Protein 6HE6 (pdb70)

Structure (mmCIF, N/CA/C/O backbone):
data_6HE6
#
_entry.id   6HE6
#
_cell.length_a   75.870
_cell.length_b   75.870
_cell.length_c   97.928
_cell.angle_alpha   90.00
_cell.angle_beta   90.00
_cell.angle_gamma   90.00
#
_symmetry.space_group_name_H-M   'P 43 21 2'
#
loop_
_entity.id
_entity.type
_entity.pdbx_description
1 polymer 'Cell division protein FtsX'
2 non-polymer DODECANE-TRIMETHYLAMINE
3 water water
#
loop_
_atom_site.group_PDB
_atom_site.id
_atom_site.type_symbol
_atom_site.label_atom_id
_atom_site.label_alt_id
_atom_site.label_comp_id
_atom_site.label_asym_id
_atom_site.label_entity_id
_atom_site.label_seq_id
_atom_site.pdbx_PDB_ins_code
_atom_site.Cartn_x
_atom_site.Cartn_y
_atom_site.Cartn_z
_atom_site.occupancy
_atom_site.B_iso_or_equiv
_atom_site.auth_seq_id
_atom_site.auth_comp_id
_atom_site.auth_asym_id
_atom_site.auth_atom_id
_atom_site.pdbx_PDB_model_num
ATOM 1 N N . LYS A 1 1 ? 36.652 3.902 31.969 1.00 117.36 49 LYS A N 1
ATOM 2 C CA . LYS A 1 1 ? 35.311 3.918 31.394 1.00 118.39 49 LYS A CA 1
ATOM 3 C C . LYS A 1 1 ? 35.388 3.765 29.875 1.00 119.60 49 LYS A C 1
ATOM 4 O O . LYS A 1 1 ? 36.222 4.388 29.217 1.00 116.92 49 LYS A O 1
ATOM 10 N N . LEU A 1 2 ? 34.524 2.920 29.324 1.00 128.42 50 LEU A N 1
ATOM 11 C CA . LEU A 1 2 ? 34.529 2.623 27.901 1.00 135.73 50 LEU A CA 1
ATOM 12 C C . LEU A 1 2 ? 33.225 3.103 27.268 1.00 142.73 50 LEU A C 1
ATOM 13 O O . LEU A 1 2 ? 32.211 3.299 27.947 1.00 146.21 50 LEU A O 1
ATOM 18 N N . ALA A 1 3 ? 33.266 3.296 25.946 1.00 141.89 51 ALA A N 1
ATOM 19 C CA . ALA A 1 3 ? 32.125 3.874 25.239 1.00 137.97 51 ALA A CA 1
ATOM 20 C C . ALA A 1 3 ? 30.975 2.879 25.102 1.00 137.58 51 ALA A C 1
ATOM 21 O O . ALA A 1 3 ? 29.804 3.261 25.207 1.00 134.84 51 ALA A O 1
ATOM 23 N N . THR A 1 4 ? 31.282 1.601 24.868 1.00 139.12 52 THR A N 1
ATOM 24 C CA . THR A 1 4 ? 30.242 0.597 24.654 1.00 138.35 52 THR A CA 1
ATOM 25 C C . THR A 1 4 ? 29.456 0.236 25.914 1.00 142.84 52 THR A C 1
ATOM 26 O O . THR A 1 4 ? 28.609 -0.663 25.841 1.00 142.63 52 THR A O 1
ATOM 30 N N . ASP A 1 5 ? 29.698 0.883 27.055 1.00 142.33 53 ASP A N 1
ATOM 31 C CA . ASP A 1 5 ? 29.026 0.549 28.309 1.00 140.57 53 ASP A CA 1
ATOM 32 C C . ASP A 1 5 ? 27.957 1.599 28.594 1.00 135.49 53 ASP A C 1
ATOM 33 O O . ASP A 1 5 ? 28.274 2.710 29.032 1.00 132.78 53 ASP A O 1
ATOM 38 N N . ILE A 1 6 ? 26.693 1.235 28.359 1.00 134.48 54 ILE A N 1
ATOM 39 C CA . ILE A 1 6 ? 25.553 2.144 28.454 1.00 131.38 54 ILE A CA 1
ATOM 40 C C . ILE A 1 6 ? 24.571 1.575 29.469 1.00 128.13 54 ILE A C 1
ATOM 41 O O . ILE A 1 6 ? 24.397 0.358 29.551 1.00 131.10 54 ILE A O 1
ATOM 46 N N . GLU A 1 7 ? 23.964 2.443 30.280 1.00 127.04 55 GLU A N 1
ATOM 47 C CA . GLU A 1 7 ? 23.005 2.047 31.345 1.00 129.92 55 GLU A CA 1
ATOM 48 C C . GLU A 1 7 ? 21.675 1.612 30.727 1.00 137.30 55 GLU A C 1
ATOM 49 O O . GLU A 1 7 ? 21.266 2.198 29.758 1.00 130.48 55 GLU A O 1
ATOM 55 N N . ASN A 1 8 ? 20.962 0.719 31.390 1.00 88.47 56 ASN A N 1
ATOM 56 C CA . ASN A 1 8 ? 19.765 0.084 30.836 1.00 100.13 56 ASN A CA 1
ATOM 57 C C . ASN A 1 8 ? 18.685 1.108 30.512 1.00 92.97 56 ASN A C 1
ATOM 58 O O . ASN A 1 8 ? 17.996 0.999 29.486 1.00 82.87 56 ASN A O 1
ATOM 63 N N . ASN A 1 9 ? 18.537 2.124 31.369 1.00 91.84 57 ASN A N 1
ATOM 64 C CA . ASN A 1 9 ? 17.393 3.021 31.305 1.00 88.73 57 ASN A CA 1
ATOM 65 C C . ASN A 1 9 ? 17.505 4.001 30.153 1.00 80.75 57 ASN A C 1
ATOM 66 O O . ASN A 1 9 ? 16.578 4.792 29.942 1.00 80.60 57 ASN A O 1
ATOM 71 N N . VAL A 1 10 ? 18.601 3.955 29.397 1.00 74.95 58 VAL A N 1
ATOM 72 C CA . VAL A 1 10 ? 18.887 4.989 28.414 1.00 71.60 58 VAL A CA 1
ATOM 73 C C . VAL A 1 10 ? 19.315 4.318 27.113 1.00 61.91 58 VAL A C 1
ATOM 74 O O . VAL A 1 10 ? 19.651 4.981 26.129 1.00 61.04 58 VAL A O 1
ATOM 78 N N . ARG A 1 11 ? 19.266 2.997 27.085 1.00 61.52 59 ARG A N 1
ATOM 79 C CA . ARG A 1 11 ? 19.716 2.235 25.931 1.00 61.88 59 ARG A CA 1
ATOM 80 C C . ARG A 1 11 ? 18.531 1.945 25.019 1.00 64.87 59 ARG A C 1
ATOM 81 O O . ARG A 1 11 ? 17.450 1.570 25.488 1.00 62.16 59 ARG A O 1
ATOM 89 N N . VAL A 1 12 ? 18.723 2.166 23.721 1.00 61.37 60 VAL A N 1
ATOM 90 C CA . VAL A 1 12 ? 17.785 1.732 22.697 1.00 56.89 60 VAL A CA 1
ATOM 91 C C . VAL A 1 12 ? 18.572 0.947 21.662 1.00 57.61 60 VAL A C 1
ATOM 92 O O . VAL A 1 12 ? 19.657 1.369 21.248 1.00 53.60 60 VAL A O 1
ATOM 96 N N . VAL A 1 13 ? 18.046 -0.209 21.268 1.00 60.36 61 VAL A N 1
ATOM 97 C CA . VAL A 1 13 ? 18.700 -1.079 20.302 1.00 52.70 61 VAL A CA 1
ATOM 98 C C . VAL A 1 13 ? 17.912 -0.995 19.009 1.00 52.83 61 VAL A C 1
ATOM 99 O O . VAL A 1 13 ? 16.686 -1.162 19.007 1.00 53.03 61 VAL A O 1
ATOM 103 N N . VAL A 1 14 ? 18.610 -0.710 17.919 1.00 55.98 62 VAL A N 1
ATOM 104 C CA . VAL A 1 14 ? 18.004 -0.501 16.617 1.00 57.87 62 VAL A CA 1
ATOM 105 C C . VAL A 1 14 ? 18.515 -1.596 15.692 1.00 57.02 62 VAL A C 1
ATOM 106 O O . VAL A 1 14 ? 19.701 -1.616 15.351 1.00 54.25 62 VAL A O 1
ATOM 110 N N . TYR A 1 15 ? 17.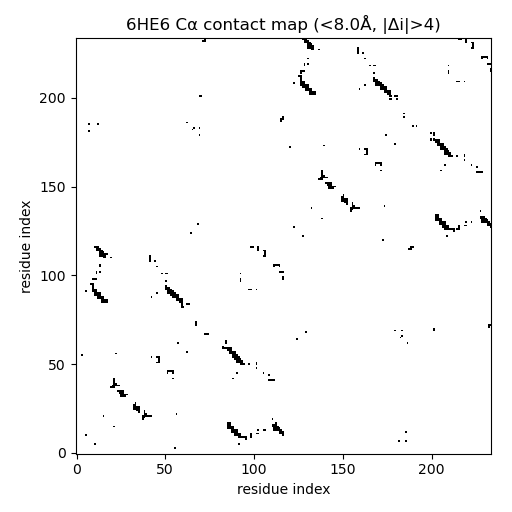626 -2.502 15.279 1.00 53.67 63 TYR A N 1
ATOM 111 C CA . TYR A 1 15 ? 17.997 -3.632 14.431 1.00 57.26 63 TYR A CA 1
ATOM 112 C C . TYR A 1 15 ? 17.854 -3.272 12.963 1.00 57.09 63 TYR A C 1
ATOM 113 O O . TYR A 1 15 ? 16.873 -2.644 12.565 1.00 63.07 63 TYR A O 1
ATOM 122 N N . ILE A 1 16 ? 18.840 -3.671 12.161 1.00 54.33 64 ILE A N 1
ATOM 123 C CA . ILE A 1 16 ? 18.936 -3.273 10.760 1.00 49.61 64 ILE A CA 1
ATOM 124 C C . ILE A 1 16 ? 18.371 -4.400 9.910 1.00 59.62 64 ILE A C 1
ATOM 125 O O . ILE A 1 16 ? 18.588 -5.580 10.222 1.00 58.62 64 ILE A O 1
ATOM 130 N N . ARG A 1 17 ? 17.639 -4.043 8.841 1.00 51.42 65 ARG A N 1
ATOM 131 C CA . ARG A 1 17 ? 17.120 -5.040 7.907 1.00 57.67 65 ARG A CA 1
ATOM 132 C C . ARG A 1 17 ? 18.250 -5.920 7.389 1.00 61.39 65 ARG A C 1
ATOM 133 O O . ARG A 1 17 ? 19.354 -5.443 7.116 1.00 52.96 65 ARG A O 1
ATOM 141 N N . LYS A 1 18 ? 17.955 -7.211 7.229 1.00 68.27 66 LYS A N 1
ATOM 142 C CA . LYS A 1 18 ? 18.988 -8.197 6.928 1.00 75.07 66 LYS A CA 1
ATOM 143 C C . LYS A 1 18 ? 19.656 -7.969 5.576 1.00 72.29 66 LYS A C 1
ATOM 144 O O . LYS A 1 18 ? 20.738 -8.510 5.334 1.00 83.27 66 LYS A O 1
ATOM 150 N N . ASP A 1 19 ? 19.055 -7.176 4.697 1.00 62.77 67 ASP A N 1
ATOM 151 C CA . ASP A 1 19 ? 19.599 -6.926 3.369 1.00 70.33 67 ASP A CA 1
ATOM 152 C C . ASP A 1 19 ? 20.248 -5.558 3.243 1.00 71.84 67 ASP A C 1
ATOM 153 O O . ASP A 1 19 ? 20.572 -5.140 2.124 1.00 71.09 67 ASP A O 1
ATOM 158 N N . VAL A 1 20 ? 20.411 -4.839 4.354 1.00 69.92 68 VAL A N 1
ATOM 159 C CA . VAL A 1 20 ? 21.054 -3.529 4.385 1.00 66.09 68 VAL A CA 1
ATOM 160 C C . VAL A 1 20 ? 22.367 -3.679 5.140 1.00 65.36 68 VAL A C 1
ATOM 161 O O . VAL A 1 20 ? 22.399 -4.226 6.252 1.00 66.92 68 VAL A O 1
ATOM 165 N N . GLU A 1 21 ? 23.449 -3.206 4.539 1.00 57.32 69 GLU A N 1
ATOM 166 C CA . GLU A 1 21 ? 24.750 -3.233 5.189 1.00 59.12 69 GLU A CA 1
ATOM 167 C C . GLU A 1 21 ? 25.106 -1.782 5.505 1.00 55.94 69 GLU A C 1
ATOM 168 O O . GLU A 1 21 ? 25.795 -1.099 4.754 1.00 57.96 69 GLU A O 1
ATOM 174 N N . ASP A 1 22 ? 24.595 -1.301 6.637 1.00 61.97 70 ASP A N 1
ATOM 175 C CA . ASP A 1 22 ? 24.772 0.103 6.981 1.00 58.04 70 ASP A CA 1
ATOM 176 C C . ASP A 1 22 ? 26.200 0.414 7.406 1.00 57.69 70 ASP A C 1
ATOM 177 O O . ASP A 1 22 ? 26.628 1.566 7.282 1.00 57.10 70 ASP A O 1
ATOM 182 N N . ASN A 1 23 ? 26.939 -0.586 7.882 1.00 52.17 71 ASN A N 1
ATOM 183 C CA . ASN A 1 23 ? 28.273 -0.410 8.437 1.00 55.91 71 ASN A CA 1
ATOM 184 C C . ASN A 1 23 ? 29.369 -0.751 7.440 1.00 57.36 71 ASN A C 1
ATOM 185 O O . ASN A 1 23 ? 30.556 -0.667 7.777 1.00 62.79 71 ASN A O 1
ATOM 190 N N . SER A 1 24 ? 29.005 -1.142 6.229 1.00 53.03 72 SER A N 1
ATOM 191 C CA . SER A 1 24 ? 29.964 -1.547 5.217 1.00 51.26 72 SER A CA 1
ATOM 192 C C . SER A 1 24 ? 30.240 -0.376 4.295 1.00 53.22 72 SER A C 1
ATOM 193 O O . SER A 1 24 ? 29.328 0.109 3.624 1.00 53.46 72 SER A O 1
ATOM 196 N N . GLN A 1 25 ? 31.508 0.048 4.245 1.00 63.61 73 GLN A N 1
ATOM 197 C CA . GLN A 1 25 ? 31.904 1.172 3.404 1.00 63.74 73 GLN A CA 1
ATOM 198 C C . GLN A 1 25 ? 31.950 0.798 1.935 1.00 58.70 73 GLN A C 1
ATOM 199 O O . GLN A 1 25 ? 31.649 1.636 1.084 1.00 53.48 73 GLN A O 1
ATOM 205 N N . THR A 1 26 ? 32.340 -0.433 1.616 1.00 51.48 74 THR A N 1
ATOM 206 C CA . THR A 1 26 ? 32.413 -0.890 0.241 1.00 54.57 74 THR A CA 1
ATOM 207 C C . THR A 1 26 ? 31.659 -2.206 0.085 1.00 60.44 74 THR A C 1
ATOM 208 O O . THR A 1 26 ? 31.465 -2.962 1.043 1.00 53.39 74 THR A O 1
ATOM 212 N N . ILE A 1 27 ? 31.239 -2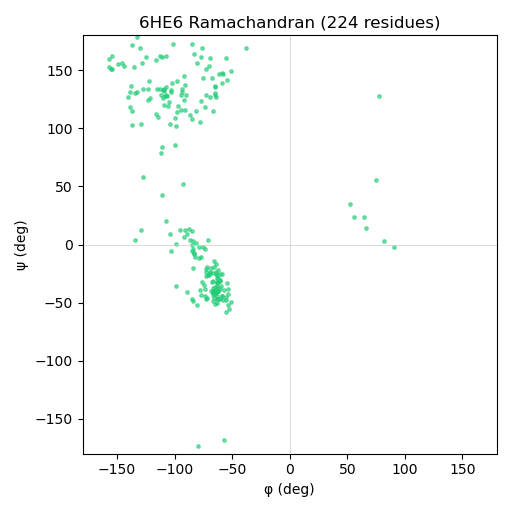.466 -1.153 1.00 58.30 75 ILE A N 1
ATOM 213 C CA . ILE A 1 27 ? 30.565 -3.699 -1.546 1.00 54.73 75 ILE A CA 1
ATOM 214 C C . ILE A 1 27 ? 31.151 -4.157 -2.879 1.00 57.72 75 ILE A C 1
ATOM 215 O O . ILE A 1 27 ? 31.930 -3.445 -3.511 1.00 57.70 75 ILE A O 1
ATOM 220 N N . GLU A 1 28 ? 30.780 -5.366 -3.304 1.00 55.48 76 GLU A N 1
ATOM 221 C CA . GLU A 1 28 ? 31.274 -5.928 -4.561 1.00 53.87 76 GLU A CA 1
ATOM 222 C C . GLU A 1 28 ? 30.291 -5.634 -5.689 1.00 57.13 76 GLU A C 1
ATOM 223 O O . GLU A 1 28 ? 29.098 -5.925 -5.568 1.00 56.69 76 GLU A O 1
ATOM 229 N N . LYS A 1 29 ? 30.791 -5.088 -6.789 1.00 56.02 77 LYS A N 1
ATOM 230 C CA . LYS A 1 29 ? 29.985 -4.899 -7.986 1.00 54.33 77 LYS A CA 1
ATOM 231 C C . LYS A 1 29 ? 30.839 -5.218 -9.204 1.00 53.49 77 LYS A C 1
ATOM 232 O O . LYS A 1 29 ? 31.949 -4.693 -9.343 1.00 48.22 77 LYS A O 1
ATOM 238 N N . GLU A 1 30 ? 30.333 -6.101 -10.064 1.00 60.33 78 GLU A N 1
ATOM 239 C CA . GLU A 1 30 ? 31.023 -6.503 -11.288 1.00 58.19 78 GLU A CA 1
ATOM 240 C C . GLU A 1 30 ? 32.456 -6.964 -11.020 1.00 50.08 78 GLU A C 1
ATOM 241 O O . GLU A 1 30 ? 33.349 -6.775 -11.838 1.00 50.80 78 GLU A O 1
ATOM 247 N N . GLY A 1 31 ? 32.665 -7.613 -9.878 1.00 49.25 79 GLY A N 1
ATOM 248 C CA . GLY A 1 31 ? 33.948 -8.147 -9.486 1.00 48.70 79 GLY A CA 1
ATOM 249 C C . GLY A 1 31 ? 34.903 -7.147 -8.873 1.00 52.06 79 GLY A C 1
ATOM 250 O O . GLY A 1 31 ? 36.045 -7.511 -8.568 1.00 49.08 79 GLY A O 1
ATOM 251 N N . GLN A 1 32 ? 34.484 -5.908 -8.687 1.00 55.79 80 GLN A N 1
ATOM 252 C CA . GLN A 1 32 ? 35.313 -4.856 -8.116 1.00 58.00 80 GLN A CA 1
ATOM 253 C C . GLN A 1 32 ? 34.777 -4.442 -6.748 1.00 60.65 80 GLN A C 1
ATOM 254 O O . GLN A 1 32 ? 33.615 -4.669 -6.411 1.00 48.90 80 GLN A O 1
ATOM 260 N N . THR A 1 33 ? 35.624 -3.774 -5.977 1.00 59.05 81 THR A N 1
ATOM 261 C CA . THR A 1 33 ? 35.244 -3.266 -4.665 1.00 60.29 81 THR A CA 1
ATOM 262 C C . THR A 1 33 ? 34.886 -1.790 -4.818 1.00 61.66 81 THR A C 1
ATOM 263 O O . THR A 1 33 ? 35.754 -0.973 -5.136 1.00 61.35 81 THR A O 1
ATOM 267 N N . VAL A 1 34 ? 33.609 -1.442 -4.607 1.00 59.17 82 VAL A N 1
ATOM 268 C CA . VAL A 1 34 ? 33.129 -0.096 -4.904 1.00 60.82 82 VAL A CA 1
ATOM 269 C C . VAL A 1 34 ? 32.366 0.471 -3.713 1.00 66.46 82 VAL A C 1
ATOM 270 O O . VAL A 1 34 ? 32.036 -0.229 -2.753 1.00 58.44 82 VAL A O 1
ATOM 274 N N . THR A 1 35 ? 32.089 1.774 -3.805 1.00 58.81 83 THR A N 1
ATOM 275 C CA . THR A 1 35 ? 31.447 2.499 -2.722 1.00 63.47 83 THR A CA 1
ATOM 276 C C . THR A 1 35 ? 30.038 1.970 -2.487 1.00 64.32 83 THR A C 1
ATOM 277 O O . THR A 1 35 ? 29.248 1.838 -3.426 1.00 57.57 83 THR A O 1
ATOM 281 N N . ASN A 1 36 ? 29.738 1.647 -1.232 1.00 56.62 84 ASN A N 1
ATOM 282 C CA . ASN A 1 36 ? 28.373 1.373 -0.798 1.00 54.27 84 ASN A CA 1
ATOM 283 C C . ASN A 1 36 ? 27.653 2.704 -0.637 1.00 61.92 84 ASN A C 1
ATOM 284 O O . ASN A 1 36 ? 27.890 3.427 0.335 1.00 66.16 84 ASN A O 1
ATOM 289 N N . ASN A 1 37 ? 26.772 3.034 -1.582 1.00 63.45 85 ASN A N 1
ATOM 290 C CA . ASN A 1 37 ? 25.994 4.265 -1.479 1.00 69.80 85 ASN A CA 1
ATOM 291 C C . ASN A 1 37 ? 25.082 4.293 -0.259 1.00 74.42 85 ASN A C 1
ATOM 292 O O . ASN A 1 37 ? 24.674 5.378 0.167 1.00 76.87 85 ASN A O 1
ATOM 297 N N . ASP A 1 38 ? 24.728 3.141 0.299 1.00 68.00 86 ASP A N 1
ATOM 298 C CA . ASP A 1 38 ? 23.846 3.108 1.455 1.00 70.47 86 ASP A CA 1
ATOM 299 C C . ASP A 1 38 ? 24.605 3.137 2.774 1.00 64.79 86 ASP A C 1
ATOM 300 O O . ASP A 1 38 ? 23.999 2.920 3.826 1.00 63.98 86 ASP A O 1
ATOM 305 N N . TYR A 1 39 ? 25.902 3.434 2.736 1.00 55.13 87 TYR A N 1
ATOM 306 C CA . TYR A 1 39 ? 26.732 3.415 3.929 1.00 52.36 87 TYR A CA 1
ATOM 307 C C . TYR A 1 39 ? 26.267 4.477 4.910 1.00 52.33 87 TYR A C 1
ATOM 308 O O . TYR A 1 39 ? 26.126 5.655 4.550 1.00 62.42 87 TYR A O 1
ATOM 317 N N . HIS A 1 40 ? 26.008 4.059 6.146 1.00 50.27 88 HIS A N 1
ATOM 318 C CA . HIS A 1 40 ? 25.718 4.972 7.256 1.00 50.39 88 HIS A CA 1
ATOM 319 C C . HIS A 1 40 ? 24.414 5.731 7.083 1.00 57.27 88 HIS A C 1
ATOM 320 O O . HIS A 1 40 ? 24.157 6.704 7.813 1.00 58.93 88 HIS A O 1
ATOM 327 N N . LYS A 1 41 ? 23.557 5.297 6.155 1.00 58.94 89 LYS A N 1
ATOM 328 C CA . LYS A 1 41 ? 22.230 5.901 6.018 1.00 60.19 89 LYS A CA 1
ATOM 329 C C . LYS A 1 41 ? 21.462 5.849 7.332 1.00 62.33 89 LYS A C 1
ATOM 330 O O . LYS A 1 41 ? 20.827 6.830 7.742 1.00 59.75 89 LYS A O 1
ATOM 336 N N . VAL A 1 42 ? 21.484 4.693 7.996 1.00 52.61 90 VAL A N 1
ATOM 337 C CA . VAL A 1 42 ? 20.767 4.557 9.260 1.00 57.05 90 VAL A CA 1
ATOM 338 C C . VAL A 1 42 ? 21.538 5.220 10.388 1.00 50.62 90 VAL A C 1
ATOM 339 O O . VAL A 1 42 ? 20.949 5.924 11.224 1.00 51.04 90 VAL A O 1
ATOM 343 N N . TYR A 1 43 ? 22.862 5.012 10.427 1.00 48.34 91 TYR A N 1
ATOM 344 C CA . TYR A 1 43 ? 23.707 5.650 11.434 1.00 49.09 91 TYR A CA 1
ATOM 345 C C . TYR A 1 43 ? 23.444 7.149 11.478 1.00 52.08 91 TYR A C 1
ATOM 346 O O . TYR A 1 43 ? 23.167 7.708 12.542 1.00 57.39 91 TYR A O 1
ATOM 355 N N . ASP A 1 44 ? 23.460 7.807 10.317 1.00 52.13 92 ASP A N 1
ATOM 356 C CA . ASP A 1 44 ? 23.391 9.267 10.290 1.00 49.65 92 ASP A CA 1
ATOM 357 C C . ASP A 1 44 ? 22.049 9.790 10.800 1.00 52.27 92 ASP A C 1
ATOM 358 O O . ASP A 1 44 ? 22.010 10.792 11.522 1.00 55.84 92 ASP A O 1
ATOM 363 N N . SER A 1 45 ? 20.943 9.123 10.443 1.00 50.80 93 SER A N 1
ATOM 364 C CA . SER A 1 45 ? 19.623 9.547 10.907 1.00 57.31 93 SER A CA 1
ATOM 365 C C . SER A 1 45 ? 19.506 9.434 12.419 1.00 58.73 93 SER A C 1
ATOM 366 O O . SER A 1 45 ? 18.903 10.296 13.067 1.00 53.66 93 SER A O 1
ATOM 369 N N . LEU A 1 46 ? 20.052 8.361 12.994 1.00 56.44 94 LEU A N 1
ATOM 370 C CA . LEU A 1 46 ? 20.099 8.233 14.446 1.00 49.93 94 LEU A CA 1
ATOM 371 C C . LEU A 1 46 ? 20.982 9.316 15.061 1.00 49.94 94 LEU A C 1
ATOM 372 O O . LEU A 1 46 ? 20.555 10.038 15.969 1.00 52.73 94 LEU A O 1
ATOM 377 N N . LYS A 1 47 ? 22.213 9.460 14.555 1.00 49.14 95 LYS A N 1
ATOM 378 C CA . LYS A 1 47 ? 23.162 10.458 15.052 1.00 60.87 95 LYS A CA 1
ATOM 379 C C . LYS A 1 47 ? 22.631 11.888 14.932 1.00 71.07 95 LYS A C 1
ATOM 380 O O . LYS A 1 47 ? 23.035 12.761 15.711 1.00 77.31 95 LYS A O 1
ATOM 386 N N . ASN A 1 48 ? 21.716 12.142 14.000 1.00 68.52 96 ASN A N 1
ATOM 387 C CA . ASN A 1 48 ? 21.149 13.472 13.826 1.00 71.13 96 ASN A CA 1
ATOM 388 C C . ASN A 1 48 ? 20.072 13.808 14.847 1.00 68.81 96 ASN A C 1
ATOM 389 O O . ASN A 1 48 ? 19.659 14.967 14.915 1.00 73.58 96 ASN A O 1
ATOM 394 N N . MET A 1 49 ? 19.592 12.836 15.618 1.00 59.69 97 MET A N 1
ATOM 395 C CA . MET A 1 49 ? 18.575 13.118 16.620 1.00 58.80 97 MET A CA 1
ATOM 396 C C . MET A 1 49 ? 19.176 13.868 17.800 1.00 63.29 97 MET A C 1
ATOM 397 O O . MET A 1 49 ? 20.169 13.431 18.387 1.00 62.84 97 MET A O 1
ATOM 402 N N . SER A 1 50 ? 18.554 14.993 18.163 1.00 64.34 98 SER A N 1
ATOM 403 C CA . SER A 1 50 ? 19.121 15.848 19.200 1.00 67.77 98 SER A CA 1
ATOM 404 C C . SER A 1 50 ? 19.182 15.161 20.557 1.00 60.40 98 SER A C 1
ATOM 405 O O . SER A 1 50 ? 20.030 15.519 21.382 1.00 63.09 98 SER A O 1
ATOM 408 N N . THR A 1 51 ? 18.321 14.184 20.812 1.00 64.83 99 THR A N 1
ATOM 409 C CA . THR A 1 51 ? 18.298 13.521 22.108 1.00 61.13 99 THR A CA 1
ATOM 410 C C . THR A 1 51 ? 19.178 12.271 22.192 1.00 62.32 99 THR A C 1
ATOM 411 O O . THR A 1 51 ? 19.144 11.593 23.223 1.00 62.38 99 THR A O 1
ATOM 415 N N . VAL A 1 52 ? 19.983 11.945 21.162 1.00 54.56 100 VAL A N 1
ATOM 416 C CA . VAL A 1 52 ? 20.885 10.794 21.240 1.00 51.57 100 VAL A CA 1
ATOM 417 C C . VAL A 1 52 ? 22.319 11.245 21.502 1.00 52.74 100 VAL A C 1
ATOM 418 O O . VAL A 1 52 ? 22.805 12.222 20.917 1.00 53.91 100 VAL A O 1
ATOM 422 N N . LYS A 1 53 ? 23.015 10.513 22.373 1.00 55.58 101 LYS A N 1
ATOM 423 C CA . LYS A 1 53 ? 24.392 10.860 22.708 1.00 59.90 101 LYS A CA 1
ATOM 424 C C . LYS A 1 53 ? 25.425 10.041 21.941 1.00 54.20 101 LYS A C 1
ATOM 425 O O . LYS A 1 53 ? 26.494 10.562 21.601 1.00 53.68 101 LYS A O 1
ATOM 431 N N . SER A 1 54 ? 25.155 8.768 21.671 1.00 52.38 102 SER A N 1
ATOM 432 C CA . SER A 1 54 ? 26.108 7.944 20.940 1.00 55.55 102 SER A CA 1
ATOM 433 C C . SER A 1 54 ? 25.362 6.817 20.235 1.00 56.41 102 SER A C 1
ATOM 434 O O . SER A 1 54 ? 24.305 6.373 20.691 1.00 54.20 102 SER A O 1
ATOM 437 N N . VAL A 1 55 ? 25.918 6.364 19.110 1.00 43.08 103 VAL A N 1
ATOM 438 C CA . VAL A 1 55 ? 25.351 5.251 18.364 1.00 51.04 103 VAL A CA 1
ATOM 439 C C . VAL A 1 55 ? 26.508 4.372 17.904 1.00 52.02 103 VAL A C 1
ATOM 440 O O . VAL A 1 55 ? 27.397 4.828 17.174 1.00 51.40 103 VAL A O 1
ATOM 444 N N . THR A 1 56 ? 26.511 3.129 18.357 1.00 47.03 104 THR A N 1
ATOM 445 C CA . THR A 1 56 ? 27.635 2.216 18.215 1.00 37.94 104 THR A CA 1
ATOM 446 C C . THR A 1 56 ? 27.181 0.959 17.490 1.00 40.92 104 THR A C 1
ATOM 447 O O . THR A 1 56 ? 26.233 0.302 17.928 1.00 47.66 104 THR A O 1
ATOM 451 N N . PHE A 1 57 ? 27.847 0.626 16.381 1.00 47.37 105 PHE A N 1
ATOM 452 C CA . PHE A 1 57 ? 27.518 -0.591 15.653 1.00 48.48 105 PHE A CA 1
ATOM 453 C C . PHE A 1 57 ? 27.811 -1.844 16.480 1.00 56.69 105 PHE A C 1
ATOM 454 O O . PHE A 1 57 ? 28.881 -1.975 17.080 1.00 53.36 105 PHE A O 1
ATOM 462 N N . SER A 1 58 ? 26.867 -2.795 16.463 1.00 51.56 106 SER A N 1
ATOM 463 C CA . SER A 1 58 ? 27.036 -4.122 17.070 1.00 55.37 106 SER A CA 1
ATOM 464 C C . SER A 1 58 ? 26.645 -5.167 16.029 1.00 52.67 106 SER A C 1
ATOM 465 O O . SER A 1 58 ? 25.457 -5.393 15.776 1.00 51.37 106 SER A O 1
ATOM 468 N N . SER A 1 59 ? 27.634 -5.807 15.425 1.00 46.74 107 SER A N 1
ATOM 469 C CA . SER A 1 59 ? 27.345 -6.768 14.372 1.00 58.06 107 SER A CA 1
ATOM 470 C C . SER A 1 59 ? 26.657 -8.029 14.912 1.00 57.19 107 SER A C 1
ATOM 471 O O . SER A 1 59 ? 26.768 -8.390 16.095 1.00 56.12 107 SER A O 1
ATOM 474 N N . LYS A 1 60 ? 26.008 -8.750 14.000 1.00 62.92 108 LYS A N 1
ATOM 475 C CA . LYS A 1 60 ? 25.401 -10.023 14.374 1.00 62.74 108 LYS A CA 1
ATOM 476 C C . LYS A 1 60 ? 26.453 -11.037 14.830 1.00 63.76 108 LYS A C 1
ATOM 477 O O . LYS A 1 60 ? 26.211 -11.819 15.759 1.00 57.58 108 LYS A O 1
ATOM 483 N N . GLU A 1 61 ? 27.620 -11.047 14.184 1.00 55.08 109 GLU A N 1
ATOM 484 C CA . GLU A 1 61 ? 28.717 -11.900 14.633 1.00 63.34 109 GLU A CA 1
ATOM 485 C C . GLU A 1 61 ? 29.039 -11.628 16.097 1.00 65.85 109 GLU A C 1
ATOM 486 O O . GLU A 1 61 ? 28.947 -12.517 16.952 1.00 59.19 109 GLU A O 1
ATOM 492 N N . GLU A 1 62 ? 29.370 -10.371 16.399 1.00 50.88 110 GLU A N 1
ATOM 493 C CA . GLU A 1 62 ? 29.720 -9.982 17.755 1.00 57.10 110 GLU A CA 1
ATOM 494 C C . GLU A 1 62 ? 28.638 -10.392 18.757 1.00 60.63 110 GLU A C 1
ATOM 495 O O . GLU A 1 62 ? 28.955 -10.906 19.837 1.00 57.75 110 GLU A O 1
ATOM 501 N N . GLN A 1 63 ? 27.351 -10.205 18.408 1.00 55.73 111 GLN A N 1
ATOM 502 C CA . GLN A 1 63 ? 26.272 -10.562 19.331 1.00 59.79 111 GLN A CA 1
ATOM 503 C C . GLN A 1 63 ? 26.259 -12.048 19.628 1.00 65.08 111 GLN A C 1
ATOM 504 O O . GLN A 1 63 ? 25.883 -12.451 20.735 1.00 71.90 111 GLN A O 1
ATOM 510 N N . TYR A 1 64 ? 26.662 -12.877 18.661 1.00 57.86 112 TYR A N 1
ATOM 511 C CA . TYR A 1 64 ? 26.651 -14.311 18.909 1.00 63.91 112 TYR A CA 1
ATOM 512 C C . TYR A 1 64 ? 27.846 -14.725 19.765 1.00 55.53 112 TYR A C 1
ATOM 513 O O . TYR A 1 64 ? 27.702 -15.555 20.665 1.00 52.57 112 TYR A O 1
ATOM 522 N N . GLU A 1 65 ? 29.015 -14.141 19.523 1.00 60.20 113 GLU A N 1
ATOM 523 C CA . GLU A 1 65 ? 30.168 -14.434 20.373 1.00 61.72 113 GLU A CA 1
ATOM 524 C C . GLU A 1 65 ? 29.867 -14.110 21.830 1.00 55.52 113 GLU A C 1
ATOM 525 O O . GLU A 1 65 ? 30.145 -14.914 22.724 1.00 56.11 113 GLU A O 1
ATOM 531 N N . LYS A 1 66 ? 29.301 -12.928 22.091 1.00 60.76 114 LYS A N 1
ATOM 532 C CA . LYS A 1 66 ? 28.985 -12.568 23.471 1.00 60.60 114 LYS A CA 1
ATOM 533 C C . LYS A 1 66 ? 27.976 -13.533 24.075 1.00 57.40 114 LYS A C 1
ATOM 534 O O . LYS A 1 66 ? 28.103 -13.922 25.242 1.00 53.60 114 LYS A O 1
ATOM 540 N N . LEU A 1 67 ? 26.972 -13.940 23.298 1.00 56.67 115 LEU A N 1
ATOM 541 C CA . LEU A 1 67 ? 26.008 -14.920 23.799 1.00 60.45 115 LEU A CA 1
ATOM 542 C C . LEU A 1 67 ? 26.701 -16.225 24.202 1.00 62.91 115 LEU A C 1
ATOM 543 O O . LEU A 1 67 ? 26.413 -16.787 25.264 1.00 65.47 115 LEU A O 1
ATOM 548 N N . THR A 1 68 ? 27.627 -16.724 23.374 1.00 60.73 116 THR A N 1
ATOM 549 C CA . THR A 1 68 ? 28.337 -17.942 23.748 1.00 56.96 116 THR A CA 1
ATOM 550 C C . THR A 1 68 ? 29.226 -17.705 24.963 1.00 58.73 116 THR A C 1
ATOM 551 O O . THR A 1 68 ? 29.410 -18.610 25.793 1.00 58.63 116 THR A O 1
ATOM 555 N N . GLU A 1 69 ? 29.747 -16.490 25.098 1.00 48.36 117 GLU A N 1
ATOM 556 C CA . GLU A 1 69 ? 30.562 -16.128 26.255 1.00 56.36 117 GLU A CA 1
ATOM 557 C C . GLU A 1 69 ? 29.745 -16.109 27.548 1.00 59.50 117 GLU A C 1
ATOM 558 O O . GLU A 1 69 ? 30.234 -16.534 28.604 1.00 57.15 117 GLU A O 1
ATOM 564 N N . ILE A 1 70 ? 28.519 -15.590 27.490 1.00 55.31 118 ILE A N 1
ATOM 565 C CA . ILE A 1 70 ? 27.676 -15.413 28.680 1.00 61.16 118 ILE A CA 1
ATOM 566 C C . ILE A 1 70 ? 26.984 -16.725 29.079 1.00 66.23 118 ILE A C 1
ATOM 567 O O . ILE A 1 70 ? 27.062 -17.155 30.235 1.00 64.36 118 ILE A O 1
ATOM 572 N N . MET A 1 71 ? 26.302 -17.384 28.143 1.00 78.74 119 MET A N 1
ATOM 573 C CA . MET A 1 71 ? 25.730 -18.698 28.401 1.00 82.63 119 MET A CA 1
ATOM 574 C C . MET A 1 71 ? 26.831 -19.751 28.287 1.00 83.60 119 MET A C 1
ATOM 575 O O . MET A 1 71 ? 28.011 -19.441 28.125 1.00 92.13 119 MET A O 1
ATOM 580 N N . GLY A 1 72 ? 26.452 -21.016 28.356 1.00 90.09 120 GLY A N 1
ATOM 581 C CA . GLY A 1 72 ? 27.428 -22.067 28.138 1.00 104.64 120 GLY A CA 1
ATOM 582 C C . GLY A 1 72 ? 28.151 -22.012 26.796 1.00 106.65 120 GLY A C 1
ATOM 583 O O . GLY A 1 72 ? 28.082 -21.022 26.065 1.00 105.58 120 GLY A O 1
ATOM 584 N N . ASP A 1 73 ? 28.854 -23.097 26.480 1.00 106.22 121 ASP A N 1
ATOM 585 C CA . ASP A 1 73 ? 29.591 -23.361 25.243 1.00 105.23 121 ASP A CA 1
ATOM 586 C C . ASP A 1 73 ? 28.915 -22.850 23.958 1.00 91.64 121 ASP A C 1
ATOM 587 O O . ASP A 1 73 ? 27.745 -22.452 23.977 1.00 94.69 121 ASP A O 1
ATOM 592 N N . ASN A 1 74 ? 29.627 -22.866 22.828 1.00 86.60 122 ASN A N 1
ATOM 593 C CA . ASN A 1 74 ? 28.977 -22.589 21.549 1.00 94.84 122 ASN A CA 1
ATOM 594 C C . ASN A 1 74 ? 27.785 -23.534 21.308 1.00 95.03 122 ASN A C 1
ATOM 595 O O . ASN A 1 74 ? 27.654 -24.606 21.914 1.00 87.67 122 ASN A O 1
ATOM 600 N N . TRP A 1 75 ? 26.906 -23.114 20.397 1.00 94.13 123 TRP A N 1
ATOM 601 C CA . TRP A 1 75 ? 25.667 -23.835 20.108 1.00 72.38 123 TRP A CA 1
ATOM 602 C C . TRP A 1 75 ? 25.909 -24.651 18.854 1.00 52.29 123 TRP A C 1
ATOM 603 O O . TRP A 1 75 ? 25.579 -24.240 17.741 1.00 51.30 123 TRP A O 1
ATOM 614 N N . LYS A 1 76 ? 26.468 -25.844 19.071 1.00 52.89 124 LYS A N 1
ATOM 615 C CA . LYS A 1 76 ? 27.188 -26.577 18.036 1.00 66.62 124 LYS A CA 1
ATOM 616 C C . LYS A 1 76 ? 26.306 -26.914 16.846 1.00 63.34 124 LYS A C 1
ATOM 617 O O . LYS A 1 76 ? 26.798 -27.000 15.714 1.00 62.97 124 LYS A O 1
ATOM 623 N N . ILE A 1 77 ? 25.012 -27.133 17.065 1.00 52.05 125 ILE A N 1
ATOM 624 C CA . ILE A 1 77 ? 24.253 -27.716 15.965 1.00 58.06 125 ILE A CA 1
ATOM 625 C C . ILE A 1 77 ? 24.050 -26.709 14.835 1.00 59.38 125 ILE A C 1
ATOM 626 O O . ILE A 1 77 ? 23.813 -27.111 13.690 1.00 64.41 125 ILE A O 1
ATOM 631 N N . PHE A 1 78 ? 24.202 -25.408 15.117 1.00 57.38 126 PHE A N 1
ATOM 632 C CA . PHE A 1 78 ? 24.048 -24.359 14.116 1.00 57.35 126 PHE A CA 1
ATOM 633 C C . PHE A 1 78 ? 25.364 -23.914 13.488 1.00 61.27 126 PHE A C 1
ATOM 634 O O . PHE A 1 78 ? 25.386 -22.886 12.806 1.00 65.08 126 PHE A O 1
ATOM 642 N N . GLU A 1 79 ? 26.457 -24.651 13.687 1.00 69.01 127 GLU A N 1
ATOM 643 C CA . GLU A 1 79 ? 27.754 -24.107 13.288 1.00 81.35 127 GLU A CA 1
ATOM 644 C C . GLU A 1 79 ? 27.919 -24.026 11.768 1.00 76.16 127 GLU A C 1
ATOM 645 O O . GLU A 1 79 ? 28.679 -23.183 11.274 1.00 69.19 127 GLU A O 1
ATOM 651 N N . GLY A 1 80 ? 27.231 -24.872 11.003 1.00 69.34 128 GLY A N 1
ATOM 652 C CA . GLY A 1 80 ? 27.404 -24.746 9.564 1.00 68.25 128 GLY A CA 1
ATOM 653 C C . GLY A 1 80 ? 26.552 -23.685 8.897 1.00 65.37 128 GLY A C 1
ATOM 654 O O . GLY A 1 80 ? 26.758 -23.388 7.719 1.00 70.03 128 GLY A O 1
ATOM 655 N N . ASP A 1 81 ? 25.618 -23.089 9.623 1.00 59.79 129 ASP A N 1
ATOM 656 C CA . ASP A 1 81 ? 24.561 -22.307 9.011 1.00 63.12 129 ASP A CA 1
ATOM 657 C C . ASP A 1 81 ? 24.856 -20.823 9.112 1.00 66.67 129 ASP A C 1
ATOM 658 O O . ASP A 1 81 ? 25.808 -20.392 9.763 1.00 69.68 129 ASP A O 1
ATOM 663 N N . ALA A 1 82 ? 24.014 -20.042 8.444 1.00 60.19 130 ALA A N 1
ATOM 664 C CA . ALA A 1 82 ? 24.144 -18.603 8.482 1.00 58.19 130 ALA A CA 1
ATOM 665 C C . ALA A 1 82 ? 23.755 -18.100 9.863 1.00 54.71 130 ALA A C 1
ATOM 666 O O . ALA A 1 82 ? 23.000 -18.751 10.594 1.00 51.26 130 ALA A O 1
ATOM 668 N N . ASN A 1 83 ? 24.310 -16.941 10.230 1.00 52.00 131 ASN A N 1
ATOM 669 C CA . ASN A 1 83 ? 23.929 -16.281 11.476 1.00 53.18 131 ASN A CA 1
ATOM 670 C C . ASN A 1 83 ? 22.545 -15.669 11.294 1.00 61.69 131 ASN A C 1
ATOM 671 O O . ASN A 1 83 ? 22.370 -14.813 10.420 1.00 67.13 131 ASN A O 1
ATOM 676 N N . PRO A 1 84 ? 21.534 -16.088 12.057 1.00 66.16 132 PRO A N 1
ATOM 677 C CA . PRO A 1 84 ? 20.184 -15.529 11.893 1.00 65.96 132 PRO A CA 1
ATOM 678 C C . PRO A 1 84 ? 19.930 -14.229 12.639 1.00 61.76 132 PRO A C 1
ATOM 679 O O . PRO A 1 84 ? 18.831 -13.677 12.509 1.00 69.14 132 PRO A O 1
ATOM 683 N N . LEU A 1 85 ? 20.891 -13.744 13.419 1.00 58.51 133 LEU A N 1
ATOM 684 C CA . LEU A 1 85 ? 20.702 -12.519 14.185 1.00 61.10 133 LEU A CA 1
ATOM 685 C C . LEU A 1 85 ? 20.815 -11.294 13.275 1.00 57.46 133 LEU A C 1
ATOM 686 O O . LEU A 1 85 ? 21.230 -11.380 12.119 1.00 61.18 133 LEU A O 1
ATOM 691 N N . TYR A 1 86 ? 20.438 -10.141 13.816 1.00 60.31 134 TYR A N 1
ATOM 692 C CA . TYR A 1 86 ? 20.394 -8.886 13.073 1.00 61.69 134 TYR A CA 1
ATOM 693 C C . TYR A 1 86 ? 21.507 -7.971 13.553 1.00 54.86 134 TYR A C 1
ATOM 694 O O . TYR A 1 86 ? 21.676 -7.791 14.765 1.00 56.94 134 TYR A O 1
ATOM 703 N N . ASP A 1 87 ? 22.265 -7.391 12.611 1.00 59.42 135 ASP A N 1
ATOM 704 C CA . ASP A 1 87 ? 23.099 -6.231 12.916 1.00 58.43 135 ASP A CA 1
ATOM 705 C C . ASP A 1 87 ? 22.269 -5.169 13.620 1.00 62.70 135 ASP A C 1
ATOM 706 O O . ASP A 1 87 ? 21.066 -5.025 13.369 1.00 58.39 135 ASP A O 1
ATOM 711 N N . ALA A 1 88 ? 22.914 -4.398 14.490 1.00 48.73 136 ALA A N 1
ATOM 712 C CA . ALA A 1 88 ? 22.175 -3.475 15.331 1.00 52.78 136 ALA A CA 1
ATOM 713 C C . ALA A 1 88 ? 23.030 -2.256 15.632 1.00 52.41 136 ALA A C 1
ATOM 714 O O . ALA A 1 88 ? 24.260 -2.315 15.605 1.00 47.70 136 ALA A O 1
ATOM 716 N N . TYR A 1 89 ? 22.360 -1.141 15.928 1.00 41.52 137 TYR A N 1
ATOM 717 C CA . TYR A 1 89 ? 23.015 0.008 16.536 1.00 41.42 137 TYR A CA 1
ATOM 718 C C . TYR A 1 89 ? 22.570 0.101 17.991 1.00 48.16 137 TYR A C 1
ATOM 719 O O . TYR A 1 89 ? 21.383 -0.058 18.302 1.00 49.72 137 TYR A O 1
ATOM 728 N N . ILE A 1 90 ? 23.520 0.349 18.876 1.00 41.83 138 ILE A N 1
ATOM 729 C CA . ILE A 1 90 ? 23.240 0.536 20.294 1.00 45.77 138 ILE A CA 1
ATOM 730 C C . ILE A 1 90 ? 23.229 2.039 20.520 1.00 50.61 138 ILE A C 1
ATOM 731 O O . ILE A 1 90 ? 24.269 2.696 20.418 1.00 46.17 138 ILE A O 1
ATOM 736 N N . VAL A 1 91 ? 22.048 2.594 20.768 1.00 47.83 139 VAL A N 1
ATOM 737 C CA . VAL A 1 91 ? 21.856 4.038 20.864 1.00 44.96 139 VAL A CA 1
ATOM 738 C C . VAL A 1 91 ? 21.743 4.412 22.332 1.00 53.72 139 VAL A C 1
ATOM 739 O O . VAL A 1 91 ? 21.008 3.762 23.089 1.00 56.00 139 VAL A O 1
ATOM 743 N N . GLU A 1 92 ? 22.475 5.454 22.734 1.00 46.02 140 GLU A N 1
ATOM 744 C CA . GLU A 1 92 ? 22.418 5.994 24.084 1.00 51.45 140 GLU A CA 1
ATOM 745 C C . GLU A 1 92 ? 21.645 7.307 24.059 1.00 52.65 140 GLU A C 1
ATOM 746 O O . GLU A 1 92 ? 22.053 8.250 23.374 1.00 56.67 140 GLU A O 1
ATOM 752 N N . ALA A 1 93 ? 20.532 7.361 24.796 1.00 52.20 141 ALA A N 1
ATOM 753 C CA . ALA A 1 93 ? 19.718 8.567 24.924 1.00 57.79 141 ALA A CA 1
ATOM 754 C C . ALA A 1 93 ? 20.368 9.557 25.889 1.00 62.65 141 ALA A C 1
ATOM 755 O O . ALA A 1 93 ? 21.211 9.192 26.701 1.00 61.07 141 ALA A O 1
ATOM 757 N N . ASN A 1 94 ? 19.951 10.825 25.808 1.00 60.20 142 ASN A N 1
ATOM 758 C CA . ASN A 1 94 ? 20.471 11.814 26.748 1.00 55.67 142 ASN A CA 1
ATOM 759 C C . ASN A 1 94 ? 19.830 11.676 28.126 1.00 64.69 142 ASN A C 1
ATOM 760 O O . ASN A 1 94 ? 20.478 11.958 29.140 1.00 60.34 142 ASN A O 1
ATOM 765 N N . ALA A 1 95 ? 18.568 11.255 28.187 1.00 61.73 143 ALA A N 1
ATOM 766 C CA . ALA A 1 95 ? 17.853 11.077 29.439 1.00 58.39 143 ALA A CA 1
ATOM 767 C C . ALA A 1 95 ? 16.918 9.897 29.274 1.00 64.33 143 ALA A C 1
ATOM 768 O O . ALA A 1 95 ? 16.551 9.557 28.141 1.00 64.16 143 ALA A O 1
ATOM 770 N N . PRO A 1 96 ? 16.522 9.247 30.367 1.00 62.01 144 PRO A N 1
ATOM 771 C CA . PRO A 1 96 ? 15.535 8.161 30.245 1.00 64.64 144 PRO A CA 1
ATOM 772 C C . PRO A 1 96 ? 14.267 8.572 29.516 1.00 63.97 144 PRO A C 1
ATOM 773 O O . PRO A 1 96 ? 13.748 7.794 28.706 1.00 65.27 144 PRO A O 1
ATOM 777 N N . ASN A 1 97 ? 13.777 9.795 29.742 1.00 69.96 145 ASN A N 1
ATOM 778 C CA . ASN A 1 97 ? 12.502 10.212 29.165 1.00 66.62 145 ASN A CA 1
ATOM 779 C C . ASN A 1 97 ? 12.549 10.368 27.649 1.00 70.04 145 ASN A C 1
ATOM 780 O O . ASN A 1 97 ? 11.490 10.350 27.010 1.00 69.91 145 ASN A O 1
ATOM 785 N N . ASP A 1 98 ? 13.739 10.534 27.064 1.00 62.59 146 ASP A N 1
ATOM 786 C CA . ASP A 1 98 ? 13.888 10.637 25.615 1.00 62.72 146 ASP A CA 1
ATOM 787 C C . ASP A 1 98 ? 13.786 9.297 24.903 1.00 61.58 146 ASP A C 1
ATOM 788 O O . ASP A 1 98 ? 13.709 9.276 23.664 1.00 62.11 146 ASP A O 1
ATOM 793 N N . VAL A 1 99 ? 13.793 8.189 25.643 1.00 62.01 147 VAL A N 1
ATOM 794 C CA . VAL A 1 99 ? 13.936 6.871 25.025 1.00 64.21 147 VAL A CA 1
ATOM 795 C C . VAL A 1 99 ? 12.729 6.543 24.159 1.00 69.76 147 VAL A C 1
ATOM 796 O O . VAL A 1 99 ? 12.870 6.068 23.027 1.00 74.00 147 VAL A O 1
ATOM 800 N N . LYS A 1 100 ? 11.520 6.780 24.674 1.00 67.04 148 LYS A N 1
ATOM 801 C CA . LYS A 1 100 ? 10.331 6.389 23.923 1.00 68.05 148 LYS A CA 1
ATOM 802 C C . LYS A 1 100 ? 10.214 7.179 22.628 1.00 67.24 148 LYS A C 1
ATOM 803 O O . LYS A 1 100 ? 9.816 6.632 21.593 1.00 72.42 148 LYS A O 1
ATOM 809 N N . THR A 1 101 ? 10.592 8.458 22.654 1.00 65.04 149 THR A N 1
ATOM 810 C CA . THR A 1 101 ? 10.577 9.242 21.426 1.00 63.82 149 THR A CA 1
ATOM 811 C C . THR A 1 101 ? 11.612 8.726 20.431 1.00 64.59 149 THR A C 1
ATOM 812 O O . THR A 1 101 ? 11.322 8.596 19.235 1.00 65.65 149 THR A O 1
ATOM 816 N N . ILE A 1 102 ? 12.824 8.421 20.912 1.00 62.98 150 ILE A N 1
ATOM 817 C CA . ILE A 1 102 ? 13.898 7.944 20.038 1.00 60.54 150 ILE A CA 1
ATOM 818 C C . ILE A 1 102 ? 13.487 6.647 19.351 1.00 57.49 150 ILE A C 1
ATOM 819 O O . ILE A 1 102 ? 13.638 6.482 18.132 1.00 54.47 150 ILE A O 1
ATOM 824 N N . ALA A 1 103 ? 12.946 5.708 20.124 1.00 58.36 151 ALA A N 1
ATOM 825 C CA . ALA A 1 103 ? 12.563 4.423 19.560 1.00 59.26 151 ALA A CA 1
ATOM 826 C C . ALA A 1 103 ? 11.468 4.568 18.513 1.00 70.52 151 ALA A C 1
ATOM 827 O O . ALA A 1 103 ? 11.430 3.803 17.542 1.00 71.66 151 ALA A O 1
ATOM 829 N N . GLU A 1 104 ? 10.567 5.540 18.685 1.00 73.91 152 GLU A N 1
ATOM 830 C CA . GLU A 1 104 ? 9.481 5.710 17.725 1.00 69.06 152 GLU A CA 1
ATOM 831 C C . GLU A 1 104 ? 9.991 6.298 16.419 1.00 62.73 152 GLU A C 1
ATOM 832 O O . GLU A 1 104 ? 9.675 5.798 15.334 1.00 61.88 152 GLU A O 1
ATOM 838 N N . ASP A 1 105 ? 10.801 7.351 16.501 1.00 56.58 153 ASP A N 1
ATOM 839 C CA . ASP A 1 105 ? 11.399 7.897 15.292 1.00 62.79 153 ASP A CA 1
ATOM 840 C C . ASP A 1 105 ? 12.306 6.870 14.616 1.00 62.20 153 ASP A C 1
ATOM 841 O O . ASP A 1 105 ? 12.418 6.839 13.382 1.00 64.47 153 ASP A O 1
ATOM 846 N N . ALA A 1 106 ? 12.955 6.012 15.404 1.00 62.03 154 ALA A N 1
ATOM 847 C CA . ALA A 1 106 ? 13.898 5.058 14.823 1.00 57.56 154 ALA A CA 1
ATOM 848 C C . ALA A 1 106 ? 13.192 4.028 13.949 1.00 62.18 154 ALA A C 1
ATOM 849 O O . ALA A 1 106 ? 13.729 3.621 12.913 1.00 56.42 154 ALA A O 1
ATOM 851 N N . LYS A 1 107 ? 11.996 3.579 14.346 1.00 64.22 155 LYS A N 1
ATOM 852 C CA . LYS A 1 107 ? 11.310 2.588 13.522 1.00 73.11 155 LYS A CA 1
ATOM 853 C C . LYS A 1 107 ? 10.914 3.181 12.172 1.00 70.18 155 LYS A C 1
ATOM 854 O O . LYS A 1 107 ? 10.718 2.432 11.211 1.00 71.31 155 LYS A O 1
ATOM 860 N N . LYS A 1 108 ? 10.859 4.510 12.059 1.00 71.16 156 LYS A N 1
ATOM 861 C CA . LYS A 1 108 ? 10.479 5.179 10.820 1.00 72.96 156 LYS A CA 1
ATOM 862 C C . LYS A 1 108 ? 11.642 5.377 9.853 1.00 70.09 156 LYS A C 1
ATOM 863 O O . LYS A 1 108 ? 11.421 5.836 8.732 1.00 62.79 156 LYS A O 1
ATOM 869 N N . ILE A 1 109 ? 12.867 5.045 10.247 1.00 68.21 157 ILE A N 1
ATOM 870 C CA . ILE A 1 109 ? 14.009 5.150 9.347 1.00 64.49 157 ILE A CA 1
ATOM 871 C C . ILE A 1 109 ? 13.991 3.967 8.389 1.00 60.76 157 ILE A C 1
ATOM 872 O O . ILE A 1 109 ? 13.822 2.817 8.810 1.00 57.49 157 ILE A O 1
ATOM 877 N N A GLU A 1 110 ? 14.152 4.229 7.096 0.66 65.45 158 GLU A N 1
ATOM 878 N N B GLU A 1 110 ? 14.170 4.254 7.097 0.34 64.89 158 GLU A N 1
ATOM 879 C CA A GLU A 1 110 ? 14.150 3.110 6.168 0.66 67.58 158 GLU A CA 1
ATOM 880 C CA B GLU A 1 110 ? 14.293 3.214 6.081 0.34 67.21 158 GLU A CA 1
ATOM 881 C C A GLU A 1 110 ? 15.471 2.366 6.270 0.66 66.04 158 GLU A C 1
ATOM 882 C C B GLU A 1 110 ? 15.536 2.373 6.335 0.34 65.78 158 GLU A C 1
ATOM 883 O O A GLU A 1 110 ? 16.549 2.971 6.284 0.66 64.75 158 GLU A O 1
ATOM 884 O O B GLU A 1 110 ? 16.635 2.910 6.508 0.34 64.39 158 GLU A O 1
ATOM 895 N N . GLY A 1 111 ? 15.372 1.049 6.345 1.00 66.57 159 GLY A N 1
ATOM 896 C CA . GLY A 1 111 ? 16.457 0.168 6.690 1.00 60.67 159 GLY A CA 1
ATOM 897 C C . GLY A 1 111 ? 16.342 -0.420 8.081 1.00 61.58 159 GLY A C 1
ATOM 898 O O . GLY A 1 111 ? 16.917 -1.484 8.337 1.00 64.70 159 GLY A O 1
ATOM 899 N N . VAL A 1 112 ? 15.608 0.236 8.981 1.00 64.08 160 VAL A N 1
ATOM 900 C CA . VAL A 1 112 ? 15.415 -0.271 10.339 1.00 55.81 160 VAL A CA 1
ATOM 901 C C . VAL A 1 112 ? 14.384 -1.396 10.300 1.00 66.17 160 VAL A C 1
ATOM 902 O O . VAL A 1 112 ? 13.260 -1.203 9.824 1.00 68.16 160 VAL A O 1
ATOM 906 N N . SER A 1 113 ? 14.759 -2.578 10.798 1.00 62.22 161 SER A N 1
ATOM 907 C CA . SER A 1 113 ? 13.830 -3.705 10.845 1.00 72.22 161 SER A CA 1
ATOM 908 C C . SER A 1 113 ? 12.964 -3.657 12.092 1.00 68.10 161 SER A C 1
ATOM 909 O O . SER A 1 113 ? 11.745 -3.820 12.015 1.00 65.86 161 SER A O 1
ATOM 912 N N . GLU A 1 114 ? 13.582 -3.427 13.244 1.00 71.45 162 GLU A N 1
ATOM 913 C CA . GLU A 1 114 ? 12.882 -3.394 14.515 1.00 74.04 162 GLU A CA 1
ATOM 914 C C . GLU A 1 114 ? 13.694 -2.572 15.500 1.00 67.24 162 GLU A C 1
ATOM 915 O O . GLU A 1 114 ? 14.896 -2.379 15.330 1.00 68.37 162 GLU A O 1
ATOM 921 N N . VAL A 1 115 ? 13.021 -2.098 16.539 1.00 65.50 163 VAL A N 1
ATOM 922 C CA . VAL A 1 115 ? 13.656 -1.314 17.592 1.00 71.90 163 VAL A CA 1
ATOM 923 C C . VAL A 1 115 ? 13.180 -1.832 18.943 1.00 74.89 163 VAL A C 1
ATOM 924 O O . VAL A 1 115 ? 11.976 -2.008 19.160 1.00 77.22 163 VAL A O 1
ATOM 928 N N . GLN A 1 116 ? 14.128 -2.083 19.841 1.00 70.23 164 GLN A N 1
ATOM 929 C CA . GLN A 1 116 ? 13.858 -2.535 21.199 1.00 75.27 164 GLN A CA 1
ATOM 930 C C . GLN A 1 116 ? 14.167 -1.406 22.176 1.00 80.34 164 GLN A C 1
ATOM 931 O O . GLN A 1 116 ? 15.204 -0.742 22.069 1.00 76.95 164 GLN A O 1
ATOM 937 N N . ASP A 1 117 ? 13.263 -1.170 23.118 1.00 86.95 165 ASP A N 1
ATOM 938 C CA . ASP A 1 117 ? 13.510 -0.123 24.103 1.00 91.47 165 ASP A CA 1
ATOM 939 C C . ASP A 1 117 ? 13.728 -0.720 25.489 1.00 94.44 165 ASP A C 1
ATOM 940 O O . ASP A 1 117 ? 13.775 -1.942 25.645 1.00 98.70 165 ASP A O 1
ATOM 945 N N . LYS B 1 1 ? 41.547 -0.998 17.862 1.00 86.79 49 LYS B N 1
ATOM 946 C CA . LYS B 1 1 ? 41.489 -2.345 18.415 1.00 90.35 49 LYS B CA 1
ATOM 947 C C . LYS B 1 1 ? 41.442 -2.314 19.941 1.00 91.24 49 LYS B C 1
ATOM 948 O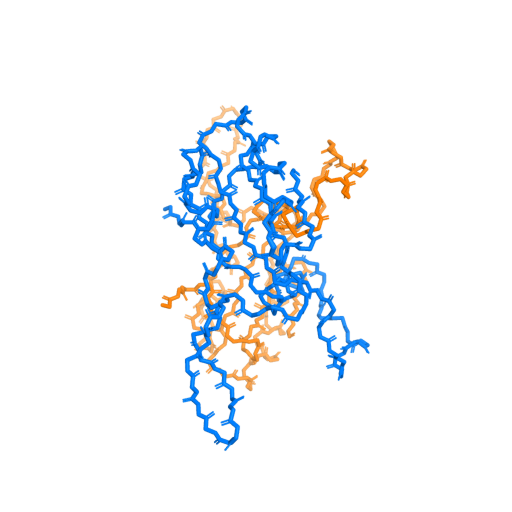 O . LYS B 1 1 ? 42.214 -1.599 20.572 1.00 91.91 49 LYS B O 1
ATOM 954 N N . LEU B 1 2 ? 40.540 -3.092 20.530 1.00 91.24 50 LEU B N 1
ATOM 955 C CA . LEU B 1 2 ? 40.347 -3.100 21.971 1.00 93.55 50 LEU B CA 1
ATOM 956 C C . LEU B 1 2 ? 40.897 -4.378 22.584 1.00 95.47 50 LEU B C 1
ATOM 957 O O . LEU B 1 2 ? 41.118 -5.382 21.903 1.00 100.20 50 LEU B O 1
ATOM 962 N N . ALA B 1 3 ? 41.111 -4.319 23.898 1.00 92.56 51 ALA B N 1
ATOM 963 C CA . ALA B 1 3 ? 41.630 -5.465 24.627 1.00 90.06 51 ALA B CA 1
ATOM 964 C C . ALA B 1 3 ? 40.619 -6.599 24.718 1.00 91.17 51 ALA B C 1
ATOM 965 O O . ALA B 1 3 ? 41.018 -7.755 24.894 1.00 89.08 51 ALA B O 1
ATOM 967 N N . THR B 1 4 ? 39.328 -6.296 24.602 1.00 94.94 52 THR B N 1
ATOM 968 C CA . THR B 1 4 ? 38.265 -7.292 24.661 1.00 93.98 52 THR B CA 1
ATOM 969 C C . THR B 1 4 ? 37.973 -7.934 23.308 1.00 92.80 52 THR B C 1
ATOM 970 O O . THR B 1 4 ? 37.044 -8.741 23.206 1.00 90.23 52 THR B O 1
ATOM 974 N N . ASP B 1 5 ? 38.734 -7.591 22.271 1.00 94.65 53 ASP B N 1
ATOM 975 C CA . ASP B 1 5 ? 38.565 -8.166 20.940 1.00 97.10 53 ASP B CA 1
ATOM 976 C C . ASP B 1 5 ? 39.606 -9.269 20.772 1.00 90.84 53 ASP B C 1
ATOM 977 O O . ASP B 1 5 ? 40.778 -8.989 20.506 1.00 90.01 53 ASP B O 1
ATOM 982 N N . ILE B 1 6 ? 39.171 -10.517 20.915 1.00 85.63 54 ILE B N 1
ATOM 983 C CA . ILE B 1 6 ? 40.051 -11.678 20.895 1.00 82.96 54 ILE B CA 1
ATOM 984 C C . ILE B 1 6 ? 39.441 -12.716 19.963 1.00 79.29 54 ILE B C 1
ATOM 985 O O . ILE B 1 6 ? 38.245 -13.014 20.062 1.00 78.92 54 ILE B O 1
ATOM 990 N N . GLU B 1 7 ? 40.256 -13.260 19.056 1.00 76.40 55 GLU B N 1
ATOM 991 C CA . GLU B 1 7 ? 39.739 -14.219 18.086 1.00 78.41 55 GLU B CA 1
ATOM 992 C C . GLU B 1 7 ? 39.188 -15.444 18.800 1.00 79.98 55 GLU B C 1
ATOM 993 O O . GLU B 1 7 ? 39.689 -15.852 19.851 1.00 69.82 55 GLU B O 1
ATOM 999 N N . ASN B 1 8 ? 38.147 -16.029 18.213 1.00 66.79 56 ASN B N 1
ATOM 1000 C CA . ASN B 1 8 ? 37.450 -17.145 18.841 1.00 75.57 56 ASN B CA 1
ATOM 1001 C C . ASN B 1 8 ? 38.348 -18.361 19.028 1.00 70.41 56 ASN B C 1
ATOM 1002 O O . ASN B 1 8 ? 38.140 -19.139 19.963 1.00 70.35 56 ASN B O 1
ATOM 1007 N N . ASN B 1 9 ? 39.351 -18.545 18.172 1.00 65.35 57 ASN B N 1
ATOM 1008 C CA . ASN B 1 9 ? 40.137 -19.774 18.211 1.00 65.23 57 ASN B CA 1
ATOM 1009 C C . ASN B 1 9 ? 41.176 -19.795 19.324 1.00 64.03 57 ASN B C 1
ATOM 1010 O O . ASN B 1 9 ? 41.861 -20.809 19.477 1.00 61.03 57 ASN B O 1
ATOM 1015 N N . VAL B 1 10 ? 41.311 -18.718 20.102 1.00 58.86 58 VAL B N 1
ATOM 1016 C CA . VAL B 1 10 ? 42.230 -18.705 21.234 1.00 51.38 58 VAL B CA 1
ATOM 1017 C C . VAL B 1 10 ? 41.529 -18.238 22.501 1.00 55.18 58 VAL B C 1
ATOM 1018 O O . VAL B 1 10 ? 42.185 -17.933 23.503 1.00 55.59 58 VAL B O 1
ATOM 1022 N N . ARG B 1 11 ? 40.201 -18.164 22.466 1.00 55.25 59 ARG B N 1
ATOM 1023 C CA . ARG B 1 11 ? 39.425 -17.728 23.618 1.00 51.40 59 ARG B CA 1
ATOM 1024 C C . ARG B 1 11 ? 39.068 -18.932 24.483 1.00 55.83 59 ARG B C 1
ATOM 1025 O O . ARG B 1 11 ? 38.548 -19.932 23.980 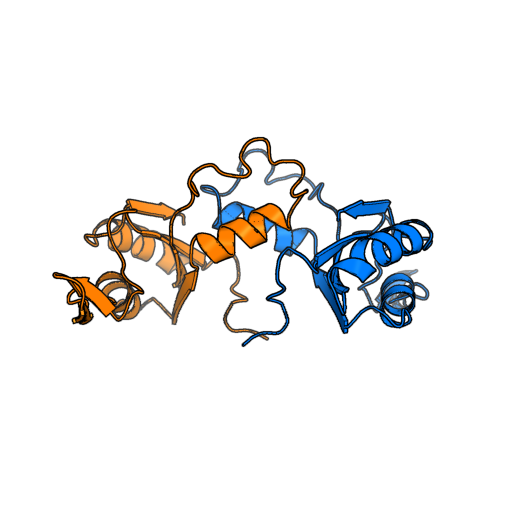1.00 60.10 59 ARG B O 1
ATOM 1033 N N . VAL B 1 12 ? 39.366 -18.830 25.780 1.00 51.56 60 VAL B N 1
ATOM 1034 C CA . VAL B 1 12 ? 38.901 -19.750 26.814 1.00 49.57 60 VAL B CA 1
ATOM 1035 C C . VAL B 1 12 ? 38.162 -18.900 27.831 1.00 51.77 60 VAL B C 1
ATOM 1036 O O . VAL B 1 12 ? 38.655 -17.828 28.198 1.00 48.71 60 VAL B O 1
ATOM 1040 N N . VAL B 1 13 ? 36.970 -19.341 28.256 1.00 49.26 61 VAL B N 1
ATOM 1041 C CA . VAL B 1 13 ? 36.186 -18.608 29.259 1.00 48.88 61 VAL B CA 1
ATOM 1042 C C . VAL B 1 13 ? 36.166 -19.393 30.567 1.00 49.43 61 VAL B C 1
ATOM 1043 O O . VAL B 1 13 ? 35.752 -20.555 30.589 1.00 51.39 61 VAL B O 1
ATOM 1047 N N . VAL B 1 14 ? 36.552 -18.741 31.666 1.00 43.90 62 VAL B N 1
ATOM 1048 C CA . VAL B 1 14 ? 36.729 -19.392 32.957 1.00 42.52 62 VAL B CA 1
ATOM 1049 C C 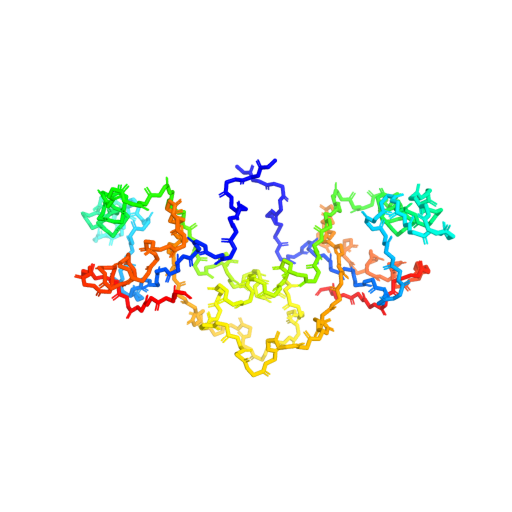. VAL B 1 14 ? 35.678 -18.837 33.906 1.00 43.71 62 VAL B C 1
ATOM 1050 O O . VAL B 1 14 ? 35.756 -17.675 34.316 1.00 49.03 62 VAL B O 1
ATOM 1054 N N . TYR B 1 15 ? 34.694 -19.666 34.269 1.00 46.61 63 TYR B N 1
ATOM 1055 C CA . TYR B 1 15 ? 33.562 -19.214 35.071 1.00 52.19 63 TYR B CA 1
ATOM 1056 C C . TYR B 1 15 ? 33.856 -19.471 36.541 1.00 57.54 63 TYR B C 1
ATOM 1057 O O . TYR B 1 15 ? 34.275 -20.573 36.908 1.00 56.32 63 TYR B O 1
ATOM 1066 N N . ILE B 1 16 ? 33.645 -18.448 37.381 1.00 53.58 64 ILE B N 1
ATOM 1067 C CA . ILE B 1 16 ? 33.983 -18.529 38.799 1.00 53.96 64 ILE B CA 1
ATOM 1068 C C . ILE B 1 16 ? 32.792 -19.008 39.623 1.00 59.60 64 ILE B C 1
ATOM 1069 O O . ILE B 1 16 ? 31.631 -18.691 39.323 1.00 64.38 64 ILE B O 1
ATOM 1074 N N . ARG B 1 17 ? 33.087 -19.780 40.672 1.00 58.57 65 ARG B N 1
ATOM 1075 C CA . ARG B 1 17 ? 32.051 -20.230 41.585 1.00 72.21 65 ARG B CA 1
ATOM 1076 C C . ARG B 1 17 ? 31.345 -19.023 42.191 1.00 68.03 65 ARG B C 1
ATOM 1077 O O . ARG B 1 17 ? 31.968 -18.004 42.510 1.00 59.69 65 ARG B O 1
ATOM 1085 N N . LYS B 1 18 ? 30.025 -19.129 42.312 1.00 65.78 66 LYS B N 1
ATOM 1086 C CA . LYS B 1 18 ? 29.228 -17.981 42.719 1.00 64.87 66 LYS B CA 1
ATOM 1087 C C . LYS B 1 18 ? 29.624 -17.474 44.096 1.00 78.27 66 LYS B C 1
ATOM 1088 O O . LYS B 1 18 ? 29.450 -16.286 44.391 1.00 90.33 66 LYS B O 1
ATOM 1094 N N . ASP B 1 19 ? 30.179 -18.340 44.938 1.00 73.60 67 ASP B N 1
ATOM 1095 C CA . ASP B 1 19 ? 30.590 -17.949 46.277 1.00 80.68 67 ASP B CA 1
ATOM 1096 C C . ASP B 1 19 ? 31.990 -17.340 46.329 1.00 71.59 67 ASP B C 1
ATOM 1097 O O . ASP B 1 19 ? 32.442 -16.970 47.418 1.00 68.05 67 ASP B O 1
ATOM 1102 N N . VAL B 1 20 ? 32.685 -17.223 45.197 1.00 68.04 68 VAL B N 1
ATOM 1103 C CA . VAL B 1 20 ? 34.039 -16.677 45.155 1.00 62.58 68 VAL B CA 1
ATOM 1104 C C . VAL B 1 20 ? 33.991 -15.294 44.525 1.00 60.02 68 VAL B C 1
ATOM 1105 O O . VAL B 1 20 ? 33.442 -15.123 43.430 1.00 57.55 68 VAL B O 1
ATOM 1109 N N . GLU B 1 21 ? 34.580 -14.310 45.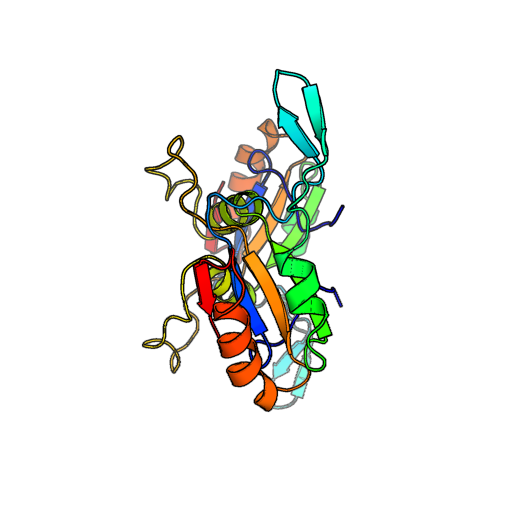204 1.00 54.84 69 GLU B N 1
ATOM 1110 C CA . GLU B 1 21 ? 34.625 -12.944 44.697 1.00 61.85 69 GLU B CA 1
ATOM 1111 C C . GLU B 1 21 ? 36.073 -12.615 44.352 1.00 57.46 69 GLU B C 1
ATOM 1112 O O . GLU B 1 21 ? 36.782 -11.927 45.089 1.00 56.74 69 GLU B O 1
ATOM 1118 N N . ASP B 1 22 ? 36.502 -13.110 43.194 1.00 52.53 70 ASP B N 1
ATOM 1119 C CA . ASP B 1 22 ? 37.891 -12.988 42.796 1.00 53.74 70 ASP B CA 1
ATOM 1120 C C . ASP B 1 22 ? 38.247 -11.569 42.398 1.00 54.64 70 ASP B C 1
ATOM 1121 O O . ASP B 1 22 ? 39.430 -11.211 42.412 1.00 58.50 70 ASP B O 1
ATOM 1126 N N . ASN B 1 23 ? 37.253 -10.754 42.043 1.00 51.26 71 ASN B N 1
ATOM 1127 C CA . ASN B 1 23 ? 37.483 -9.383 41.604 1.00 52.21 71 ASN B CA 1
ATOM 1128 C C . ASN B 1 23 ? 37.165 -8.342 42.668 1.00 53.10 71 ASN B C 1
ATOM 1129 O O . ASN B 1 23 ? 37.439 -7.158 42.453 1.00 56.90 71 ASN B O 1
ATOM 1134 N N . SER B 1 24 ? 36.622 -8.741 43.812 1.00 51.50 72 SER B N 1
ATOM 1135 C CA . SER B 1 24 ? 36.347 -7.785 44.876 1.00 61.43 72 SER B CA 1
ATOM 1136 C C . SER B 1 24 ? 37.624 -7.509 45.658 1.00 59.60 72 SER B C 1
ATOM 1137 O O . SER B 1 24 ? 38.156 -8.401 46.330 1.00 56.18 72 SER B O 1
ATOM 1140 N N . GLN B 1 25 ? 38.108 -6.268 45.584 1.00 53.87 73 GLN B N 1
ATOM 1141 C CA . GLN B 1 25 ? 39.269 -5.896 46.384 1.00 55.17 73 GLN B CA 1
ATOM 1142 C C . GLN B 1 25 ? 38.933 -5.884 47.864 1.00 53.89 73 GLN B C 1
ATOM 1143 O O . GLN B 1 25 ? 39.799 -6.185 48.700 1.00 48.97 73 GLN B O 1
ATOM 1149 N N . THR B 1 26 ? 37.684 -5.549 48.207 1.00 52.66 74 THR B N 1
ATOM 1150 C CA . THR B 1 26 ? 37.253 -5.468 49.596 1.00 53.77 74 THR B CA 1
ATOM 1151 C C . THR B 1 26 ? 35.903 -6.149 49.739 1.00 55.11 74 THR B C 1
ATOM 1152 O O . THR B 1 26 ? 35.134 -6.232 48.779 1.00 54.86 74 THR B O 1
ATOM 1156 N N . ILE B 1 27 ? 35.636 -6.650 50.948 1.00 56.16 75 ILE B N 1
ATOM 1157 C CA . ILE B 1 27 ? 34.372 -7.278 51.312 1.00 53.36 75 ILE B CA 1
ATOM 1158 C C . ILE B 1 27 ? 33.914 -6.693 52.640 1.00 52.32 75 ILE B C 1
ATOM 1159 O O . ILE B 1 27 ? 34.604 -5.877 53.248 1.00 59.27 75 ILE B O 1
ATOM 1164 N N . GLU B 1 28 ? 32.753 -7.141 53.107 1.00 49.07 76 GLU B N 1
ATOM 1165 C CA . GLU B 1 28 ? 32.193 -6.621 54.343 1.00 50.28 76 GLU B CA 1
ATOM 1166 C C . GLU B 1 28 ? 32.352 -7.668 55.434 1.00 48.60 76 GLU B C 1
ATOM 1167 O O . GLU B 1 28 ? 31.956 -8.817 55.245 1.00 50.84 76 GLU B O 1
ATOM 1173 N N . LYS B 1 29 ? 32.933 -7.271 56.571 1.00 50.94 77 LYS B N 1
ATOM 1174 C CA . LYS B 1 29 ? 33.002 -8.128 57.754 1.00 51.92 77 LYS B CA 1
ATOM 1175 C C . LYS B 1 29 ? 32.718 -7.268 58.971 1.00 51.10 77 LYS B C 1
ATOM 1176 O O . LYS B 1 29 ? 33.321 -6.204 59.123 1.00 47.21 77 LYS B O 1
ATOM 1182 N N . GLU B 1 30 ? 31.820 -7.726 59.841 1.00 50.56 78 GLU B N 1
ATOM 1183 C CA . GLU B 1 30 ? 31.490 -7.017 61.077 1.00 56.35 78 GLU B CA 1
ATOM 1184 C C . GLU B 1 30 ? 31.047 -5.583 60.813 1.00 48.18 78 GLU B C 1
ATOM 1185 O O . GLU B 1 30 ? 31.191 -4.711 61.673 1.00 50.04 78 GLU B O 1
ATOM 1191 N N . GLY B 1 31 ? 30.553 -5.309 59.610 1.00 40.60 79 GLY B N 1
ATOM 1192 C CA . GLY B 1 31 ? 30.036 -3.997 59.288 1.00 46.25 79 GLY B CA 1
ATOM 1193 C C . GLY B 1 31 ? 31.044 -3.025 58.718 1.00 54.94 79 GLY B C 1
ATOM 1194 O O . GLY B 1 31 ? 30.662 -1.890 58.395 1.00 56.08 79 GLY B O 1
ATOM 1195 N N . GLN B 1 32 ? 32.312 -3.417 58.603 1.00 57.32 80 GLN B N 1
ATOM 1196 C CA . GLN B 1 32 ? 33.354 -2.580 58.026 1.00 59.43 80 GLN B CA 1
ATOM 1197 C C . GLN B 1 32 ? 33.800 -3.154 56.687 1.00 56.51 80 GLN B C 1
ATOM 1198 O O . GLN B 1 32 ? 33.552 -4.314 56.364 1.00 51.12 80 GLN B O 1
ATOM 1204 N N . THR B 1 33 ? 34.449 -2.315 55.896 1.00 57.40 81 THR B N 1
ATOM 1205 C CA . THR B 1 33 ? 34.978 -2.721 54.600 1.00 66.36 81 THR B CA 1
ATOM 1206 C C . THR B 1 33 ? 36.407 -3.196 54.806 1.00 67.26 81 THR B C 1
ATOM 1207 O O . THR B 1 33 ? 37.268 -2.415 55.217 1.00 73.06 81 THR B O 1
ATOM 1211 N N . VAL B 1 34 ? 36.655 -4.484 54.553 1.00 64.39 82 VAL B N 1
ATOM 1212 C CA . VAL B 1 34 ? 37.949 -5.082 54.843 1.00 58.20 82 VAL B CA 1
ATOM 1213 C C . VAL B 1 34 ? 38.524 -5.733 53.592 1.00 60.37 82 VAL B C 1
ATOM 1214 O O . VAL B 1 34 ? 37.813 -6.050 52.638 1.00 61.30 82 VAL B O 1
ATOM 1218 N N . THR B 1 35 ? 39.839 -5.962 53.629 1.00 56.28 83 THR B N 1
ATOM 1219 C CA . THR B 1 35 ? 40.534 -6.545 52.488 1.00 60.46 83 THR B CA 1
ATOM 1220 C C . THR B 1 35 ? 40.045 -7.963 52.229 1.00 55.25 83 THR B C 1
ATOM 1221 O O . THR B 1 35 ? 39.852 -8.757 53.154 1.00 53.44 83 THR B O 1
ATOM 1225 N N . ASN B 1 36 ? 39.817 -8.270 50.959 1.00 47.22 84 ASN B N 1
ATOM 1226 C CA . ASN B 1 36 ? 39.478 -9.624 50.541 1.00 46.78 84 ASN B CA 1
ATOM 1227 C C . ASN B 1 36 ? 40.764 -10.411 50.300 1.00 62.86 84 ASN B C 1
ATOM 1228 O O . ASN B 1 36 ? 41.497 -10.145 49.341 1.00 61.99 84 ASN B O 1
ATOM 1233 N N . ASN B 1 37 ? 41.025 -11.398 51.160 1.00 68.71 85 ASN B N 1
ATOM 1234 C CA . ASN B 1 37 ? 42.263 -12.165 51.054 1.00 78.39 85 ASN B CA 1
ATOM 1235 C C . ASN B 1 37 ? 42.285 -13.056 49.817 1.00 68.90 85 ASN B C 1
ATOM 1236 O O . ASN B 1 37 ? 43.368 -13.390 49.326 1.00 73.72 85 ASN B O 1
ATOM 1241 N N . ASP B 1 38 ? 41.120 -13.427 49.301 1.00 62.89 86 ASP B N 1
ATOM 1242 C CA . ASP B 1 38 ? 40.996 -14.251 48.113 1.00 63.37 86 ASP B CA 1
ATOM 1243 C C . ASP B 1 38 ? 40.986 -13.435 46.822 1.00 61.22 86 ASP B C 1
ATOM 1244 O O . ASP B 1 38 ? 40.604 -13.969 45.771 1.00 58.17 86 ASP B O 1
ATOM 1249 N N . TYR B 1 39 ? 41.354 -12.153 46.879 1.00 56.78 87 TYR B N 1
ATOM 1250 C CA . TYR B 1 39 ? 41.267 -11.304 45.695 1.00 49.02 87 TYR B CA 1
ATOM 1251 C C . TYR B 1 39 ? 42.312 -11.736 44.681 1.00 45.45 87 TYR B C 1
ATOM 1252 O O . TYR B 1 39 ? 43.497 -11.831 45.004 1.00 52.98 87 TYR B O 1
ATOM 1261 N N . HIS B 1 40 ? 41.874 -11.993 43.452 1.00 49.42 88 HIS B N 1
ATOM 1262 C CA . HIS B 1 40 ? 42.747 -12.324 42.326 1.00 52.36 88 HIS B CA 1
ATOM 1263 C C . HIS B 1 40 ? 43.501 -13.638 42.501 1.00 54.63 88 HIS B C 1
ATOM 1264 O O . HIS B 1 40 ? 44.553 -13.828 41.876 1.00 53.74 88 HIS B O 1
ATOM 1271 N N . LYS B 1 41 ? 42.995 -14.558 43.326 1.00 50.17 89 LYS B N 1
ATOM 1272 C CA . LYS B 1 41 ? 43.612 -15.878 43.403 1.00 59.33 89 LYS B CA 1
ATOM 1273 C C . LYS B 1 41 ? 43.433 -16.639 42.094 1.00 62.28 89 LYS B C 1
ATOM 1274 O O . LYS B 1 41 ? 44.378 -17.275 41.604 1.00 64.67 89 LYS B O 1
ATOM 1280 N N . VAL B 1 42 ? 42.242 -16.563 41.493 1.00 53.27 90 VAL B N 1
ATOM 1281 C CA . VAL B 1 42 ? 42.042 -17.209 40.196 1.00 51.51 90 VAL B CA 1
ATOM 1282 C C . VAL B 1 42 ? 42.751 -16.429 39.095 1.00 52.82 90 VAL B C 1
ATOM 1283 O O . VAL B 1 42 ? 43.434 -17.013 38.243 1.00 52.91 90 VAL B O 1
ATOM 1287 N N . TYR B 1 43 ? 42.631 -15.100 39.104 1.00 50.79 91 TYR B N 1
ATOM 1288 C CA . TYR B 1 43 ? 43.327 -14.302 38.098 1.00 52.55 91 TYR B CA 1
ATOM 1289 C C . TYR B 1 43 ? 44.828 -14.594 38.089 1.00 53.91 91 TYR B C 1
ATOM 1290 O O . TYR B 1 43 ? 45.427 -14.799 37.028 1.00 57.36 91 TYR B O 1
ATOM 1299 N N . ASP B 1 44 ? 45.460 -14.606 39.264 1.00 51.31 92 ASP B N 1
ATOM 1300 C CA . ASP B 1 44 ? 46.909 -14.781 39.295 1.00 53.54 92 ASP B CA 1
ATOM 1301 C C . ASP B 1 44 ? 47.320 -16.131 38.728 1.00 58.48 92 ASP B C 1
ATOM 1302 O O . ASP B 1 44 ? 48.317 -16.229 38.007 1.00 60.40 92 ASP B O 1
ATOM 1307 N N . SER B 1 45 ? 46.565 -17.187 39.041 1.00 61.21 93 SER B N 1
ATOM 1308 C CA . SER B 1 45 ? 46.901 -18.504 38.509 1.00 60.09 93 SER B CA 1
ATOM 1309 C C . SER B 1 45 ? 46.757 -18.541 36.992 1.00 53.45 93 SER B C 1
ATOM 1310 O O . SER B 1 45 ? 47.607 -19.109 36.294 1.00 61.34 93 SER B O 1
ATOM 1313 N N . LEU B 1 46 ? 45.690 -17.941 36.457 1.00 53.46 94 LEU B N 1
ATOM 1314 C CA . LEU B 1 46 ? 45.545 -17.879 35.006 1.00 46.50 94 LEU B CA 1
ATOM 1315 C C . LEU B 1 46 ? 46.683 -17.075 34.391 1.00 50.95 94 LEU B C 1
ATOM 1316 O O . LEU B 1 46 ? 47.364 -17.542 33.470 1.00 59.83 94 LEU B O 1
ATOM 1321 N N . LYS B 1 47 ? 46.932 -15.877 34.920 1.00 53.91 95 LYS B N 1
ATOM 1322 C CA . LYS B 1 47 ? 47.966 -15.006 34.374 1.00 55.64 95 LYS B CA 1
ATOM 1323 C C . LYS B 1 47 ? 49.360 -15.573 34.541 1.00 68.11 95 LYS B C 1
ATOM 1324 O O . LYS B 1 47 ? 50.294 -15.063 33.916 1.00 71.52 95 LYS B O 1
ATOM 1330 N N . ASN B 1 48 ? 49.537 -16.598 35.372 1.00 72.87 96 ASN B N 1
ATOM 1331 C CA . ASN B 1 48 ? 50.858 -17.185 35.533 1.00 76.56 96 ASN B CA 1
ATOM 1332 C C . ASN B 1 48 ? 51.178 -18.211 34.455 1.00 80.22 96 ASN B C 1
ATOM 1333 O O . ASN B 1 48 ? 52.357 -18.503 34.234 1.00 86.63 96 ASN B O 1
ATOM 1338 N N . MET B 1 49 ? 50.165 -18.760 33.782 1.00 73.78 97 MET B N 1
ATOM 1339 C CA . MET B 1 49 ? 50.419 -19.726 32.724 1.00 64.12 97 MET B CA 1
ATOM 1340 C C . MET B 1 49 ? 51.157 -19.065 31.574 1.00 70.58 97 MET B C 1
ATOM 1341 O O . MET B 1 49 ? 50.747 -18.009 31.086 1.00 71.62 97 MET B O 1
ATOM 1346 N N . SER B 1 50 ? 52.253 -19.699 31.138 1.00 74.01 98 SER B N 1
ATOM 1347 C CA . SER B 1 50 ? 53.128 -19.113 30.125 1.00 70.17 98 SER B CA 1
ATOM 1348 C C . SER B 1 50 ? 52.455 -18.987 28.764 1.00 67.85 98 SER B C 1
ATOM 1349 O O . SER B 1 50 ? 52.857 -18.135 27.964 1.00 70.17 98 SER B O 1
ATOM 1352 N N . THR B 1 51 ? 51.451 -19.813 28.485 1.00 57.96 99 THR B N 1
ATOM 1353 C CA . THR B 1 51 ? 50.726 -19.795 27.227 1.00 58.27 99 THR B CA 1
ATOM 1354 C C . THR B 1 51 ? 49.526 -18.851 27.244 1.00 58.46 99 THR B C 1
ATOM 1355 O O . THR B 1 51 ? 48.732 -18.870 26.301 1.00 58.57 99 THR B O 1
ATOM 1359 N N . VAL B 1 52 ? 49.378 -18.037 28.289 1.00 61.18 100 VAL B N 1
ATOM 1360 C CA . VAL B 1 52 ? 48.237 -17.138 28.464 1.00 57.74 100 VAL B CA 1
ATOM 1361 C C . VAL B 1 52 ? 48.694 -15.717 28.148 1.00 59.89 100 VAL B C 1
ATOM 1362 O O . VAL B 1 52 ? 49.632 -15.210 28.771 1.00 63.46 100 VAL B O 1
ATOM 1366 N N . LYS B 1 53 ? 48.029 -15.065 27.194 1.00 60.56 101 LYS B N 1
ATOM 1367 C CA . LYS B 1 53 ? 48.413 -13.704 26.826 1.00 56.58 101 LYS B CA 1
ATOM 1368 C C . LYS B 1 53 ? 47.705 -12.630 27.646 1.00 58.22 101 LYS B C 1
ATOM 1369 O O . LYS B 1 53 ? 48.325 -11.625 28.000 1.00 59.55 101 LYS B O 1
ATOM 1375 N N . SER B 1 54 ? 46.414 -12.789 27.931 1.00 57.11 102 SER B N 1
ATOM 1376 C CA . SER B 1 54 ? 45.669 -11.766 28.650 1.00 58.73 102 SER B CA 1
ATOM 1377 C C . SER B 1 54 ? 44.495 -12.419 29.356 1.00 53.15 102 SER B C 1
ATOM 1378 O O . SER B 1 54 ? 43.973 -13.433 28.894 1.00 48.62 102 SER B O 1
ATOM 1381 N N . VAL B 1 55 ? 44.089 -11.826 30.481 1.00 56.71 103 VAL B N 1
ATOM 1382 C CA . VAL B 1 55 ? 43.008 -12.343 31.323 1.00 48.82 103 VAL B CA 1
ATOM 1383 C C . VAL B 1 55 ? 42.151 -11.158 31.747 1.00 47.78 103 VAL B C 1
ATOM 1384 O O . VAL B 1 55 ? 42.608 -10.311 32.520 1.00 48.08 103 VAL B O 1
ATOM 1388 N N . THR B 1 56 ? 40.899 -11.125 31.300 1.00 44.59 104 THR B N 1
ATOM 1389 C CA . THR B 1 56 ? 40.008 -9.983 31.524 1.00 45.69 104 THR B CA 1
ATOM 1390 C C . THR B 1 56 ? 38.755 -10.405 32.283 1.00 43.55 104 THR B C 1
ATOM 1391 O O . THR B 1 56 ? 38.044 -11.318 31.854 1.00 48.42 104 THR B O 1
ATOM 1395 N N . PHE B 1 57 ? 38.476 -9.726 33.402 1.00 42.05 105 PHE B N 1
ATOM 1396 C CA . PHE B 1 57 ? 37.276 -9.984 34.188 1.00 44.11 105 PHE B CA 1
ATOM 1397 C C . PHE B 1 57 ? 36.033 -9.580 33.419 1.00 54.76 105 PHE B C 1
ATOM 1398 O O . PHE B 1 57 ? 36.003 -8.541 32.762 1.00 59.54 105 PHE B O 1
ATOM 1406 N N . SER B 1 58 ? 34.984 -10.349 33.585 1.00 51.64 106 SER B N 1
ATOM 1407 C CA . SER B 1 58 ? 33.675 -10.045 32.975 1.00 51.76 106 SER B CA 1
ATOM 1408 C C . SER B 1 58 ? 32.630 -10.322 34.046 1.00 58.58 106 SER B C 1
ATOM 1409 O O . SER B 1 58 ? 32.329 -11.438 34.246 1.00 51.45 106 SER B O 1
ATOM 1412 N N . SER B 1 59 ? 32.110 -9.286 34.676 1.00 53.93 107 SER B N 1
ATOM 1413 C CA . SER B 1 59 ? 31.254 -9.438 35.841 1.00 54.54 107 SER B CA 1
ATOM 1414 C C . SER B 1 59 ? 29.880 -9.906 35.392 1.00 52.44 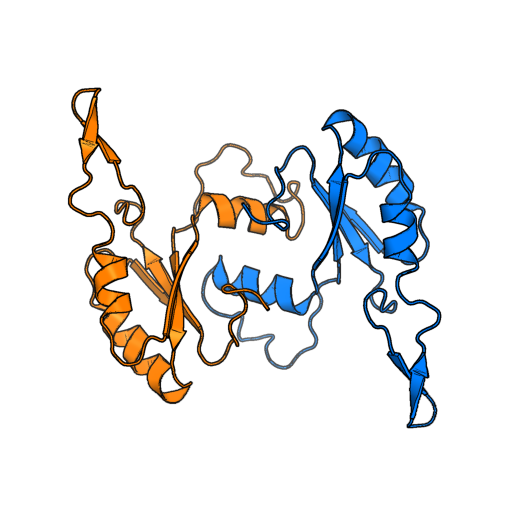107 SER B C 1
ATOM 1415 O O . SER B 1 59 ? 29.398 -9.486 34.341 1.00 48.59 107 SER B O 1
ATOM 1418 N N . LYS B 1 60 ? 29.245 -10.776 36.188 1.00 64.39 108 LYS B N 1
ATOM 1419 C CA . LYS B 1 60 ? 27.936 -11.276 35.779 1.00 61.02 108 LYS B CA 1
ATOM 1420 C C . LYS B 1 60 ? 26.931 -10.147 35.627 1.00 60.72 108 LYS B C 1
ATOM 1421 O O . LYS B 1 60 ? 26.026 -10.239 34.789 1.00 60.90 108 LYS B O 1
ATOM 1427 N N . GLU B 1 61 ? 27.073 -9.066 36.404 1.00 62.99 109 GLU B N 1
ATOM 1428 C CA . GLU B 1 61 ? 26.184 -7.918 36.206 1.00 72.97 109 GLU B CA 1
ATOM 1429 C C . GLU B 1 61 ? 26.375 -7.303 34.823 1.00 73.74 109 GLU B C 1
ATOM 1430 O O . GLU B 1 61 ? 25.395 -6.906 34.182 1.00 62.26 109 GLU B O 1
ATOM 1436 N N . GLU B 1 62 ? 27.629 -7.200 34.353 1.00 76.21 110 GLU B N 1
ATOM 1437 C CA . GLU B 1 62 ? 27.888 -6.743 32.984 1.00 82.79 110 GLU B CA 1
ATOM 1438 C C . GLU B 1 62 ? 27.277 -7.698 31.970 1.00 67.15 110 GLU B C 1
ATOM 1439 O O . GLU B 1 62 ? 26.633 -7.274 31.007 1.00 68.16 110 GLU B O 1
ATOM 1445 N N . GLN B 1 63 ? 27.500 -8.994 32.159 1.00 53.47 111 GLN B N 1
ATOM 1446 C CA . GLN B 1 63 ? 26.905 -9.977 31.264 1.00 58.54 111 GLN B CA 1
ATOM 1447 C C . GLN B 1 63 ? 25.384 -9.894 31.270 1.00 54.52 111 GLN B C 1
ATOM 1448 O O . GLN B 1 63 ? 24.741 -10.111 30.236 1.00 64.72 111 GLN B O 1
ATOM 1454 N N . TYR B 1 64 ? 24.779 -9.603 32.425 1.00 54.89 112 TYR B N 1
ATOM 1455 C CA . TYR B 1 64 ? 23.312 -9.587 32.474 1.00 60.10 112 TYR B CA 1
ATOM 1456 C C . TYR B 1 64 ? 22.756 -8.421 31.671 1.00 68.68 112 TYR B C 1
ATOM 1457 O O . TYR B 1 64 ? 21.740 -8.566 30.983 1.00 78.29 112 TYR B O 1
ATOM 1466 N N . GLU B 1 65 ? 23.403 -7.253 31.757 1.00 68.99 113 GLU B N 1
ATOM 1467 C CA . GLU B 1 65 ? 23.008 -6.131 30.912 1.00 77.09 113 GLU B CA 1
ATOM 1468 C C . GLU B 1 65 ? 23.275 -6.446 29.445 1.00 75.30 113 GLU B C 1
ATOM 1469 O O . GLU B 1 65 ? 22.449 -6.134 28.578 1.00 73.20 113 GLU B O 1
ATOM 1475 N N . LYS B 1 66 ? 24.412 -7.091 29.150 1.00 76.94 114 LYS B N 1
ATOM 1476 C CA . LYS B 1 66 ? 24.723 -7.465 27.772 1.00 76.38 114 LYS B CA 1
ATOM 1477 C C . LYS B 1 66 ? 23.698 -8.460 27.242 1.00 75.86 114 LYS B C 1
ATOM 1478 O O . LYS B 1 66 ? 23.162 -8.294 26.137 1.00 70.67 114 LYS B O 1
ATOM 1484 N N . LEU B 1 67 ? 23.393 -9.487 28.043 1.00 72.38 115 LEU B N 1
ATOM 1485 C CA . LEU B 1 67 ? 22.278 -10.381 27.746 1.00 70.63 115 LEU B CA 1
ATOM 1486 C C . LEU B 1 67 ? 20.987 -9.606 27.526 1.00 85.36 115 LEU B C 1
ATOM 1487 O O . LEU B 1 67 ? 20.299 -9.793 26.518 1.00 74.13 115 LEU B O 1
ATOM 1492 N N . THR B 1 68 ? 20.634 -8.735 28.477 1.00 99.06 116 THR B N 1
ATOM 1493 C CA . THR B 1 68 ? 19.426 -7.922 28.337 1.00 100.11 116 THR B CA 1
ATOM 1494 C C . THR B 1 68 ? 19.456 -7.097 27.053 1.00 96.99 116 THR B C 1
ATOM 1495 O O . THR B 1 68 ? 18.433 -6.951 26.374 1.00 96.21 116 THR B O 1
ATOM 1499 N N . GLU B 1 69 ? 20.625 -6.559 26.699 1.00 98.46 117 GLU B N 1
ATOM 1500 C CA . GLU B 1 69 ? 20.722 -5.710 25.515 1.00 94.66 117 GLU B CA 1
ATOM 1501 C C . GLU B 1 69 ? 20.624 -6.530 24.235 1.00 93.83 117 GLU B C 1
ATOM 1502 O O . GLU B 1 69 ? 20.184 -6.017 23.202 1.00 97.53 117 GLU B O 1
ATOM 1508 N N . ILE B 1 70 ? 21.017 -7.797 24.283 1.00 103.96 118 ILE B N 1
ATOM 1509 C CA . ILE B 1 70 ? 20.787 -8.726 23.185 1.00 96.89 118 ILE B CA 1
ATOM 1510 C C . ILE B 1 70 ? 19.378 -9.272 23.379 1.00 104.85 118 ILE B C 1
ATOM 1511 O O . ILE B 1 70 ? 19.140 -10.026 24.321 1.00 113.21 118 ILE B O 1
ATOM 1516 N N . MET B 1 71 ? 18.431 -8.853 22.530 1.00 112.28 119 MET B N 1
ATOM 1517 C CA . MET B 1 71 ? 17.090 -9.460 22.444 1.00 115.93 119 MET B CA 1
ATOM 1518 C C . MET B 1 71 ? 16.125 -9.115 23.581 1.00 112.34 119 MET B C 1
ATOM 1519 O O . MET B 1 71 ? 15.556 -10.014 24.215 1.00 102.79 119 MET B O 1
ATOM 1524 N N . GLY B 1 72 ? 15.896 -7.831 23.823 1.00 114.85 120 GLY B N 1
ATOM 1525 C CA . GLY B 1 72 ? 14.794 -7.428 24.673 1.00 114.74 120 GLY B CA 1
ATOM 1526 C C . GLY B 1 72 ? 15.000 -7.570 26.164 1.00 115.82 120 GLY B C 1
ATOM 1527 O O . GLY B 1 72 ? 15.373 -8.637 26.643 1.00 116.14 120 GLY B O 1
ATOM 1528 N N . ASP B 1 73 ? 14.757 -6.501 26.915 1.00 124.67 121 ASP B N 1
ATOM 1529 C CA . ASP B 1 73 ? 14.441 -6.656 28.330 1.00 129.16 121 ASP B CA 1
ATOM 1530 C C . ASP B 1 73 ? 12.956 -6.937 28.538 1.00 137.72 121 ASP B C 1
ATOM 1531 O O . ASP B 1 73 ? 12.453 -6.844 29.665 1.00 141.97 121 ASP B O 1
ATOM 1536 N N . ASN B 1 74 ? 12.253 -7.230 27.438 1.00 138.94 122 ASN B N 1
ATOM 1537 C CA . ASN B 1 74 ? 11.006 -7.982 27.437 1.00 134.82 122 ASN B CA 1
ATOM 1538 C C . ASN B 1 74 ? 11.118 -9.503 27.454 1.00 125.41 122 ASN B C 1
ATOM 1539 O O . ASN B 1 74 ? 10.137 -10.182 27.775 1.00 117.99 122 ASN B O 1
ATOM 1544 N N . TRP B 1 75 ? 12.331 -9.978 27.319 1.00 122.65 123 TRP B N 1
ATOM 1545 C CA . TRP B 1 75 ? 12.541 -11.418 27.497 1.00 117.03 123 TRP B CA 1
ATOM 1546 C C . TRP B 1 75 ? 12.916 -11.533 28.973 1.00 114.38 123 TRP B C 1
ATOM 1547 O O . TRP B 1 75 ? 13.896 -12.135 29.367 1.00 114.41 123 TRP B O 1
ATOM 1558 N N . LYS B 1 76 ? 12.047 -10.947 29.750 1.00 110.47 124 LYS B N 1
ATOM 1559 C CA . LYS B 1 76 ? 12.211 -10.648 31.186 1.00 111.88 124 LYS B CA 1
ATOM 1560 C C . LYS B 1 76 ? 11.027 -11.184 32.003 1.00 108.24 124 LYS B C 1
ATOM 1561 O O . LYS B 1 76 ? 10.232 -10.412 32.519 1.00 103.23 124 LYS B O 1
ATOM 1567 N N . ILE B 1 77 ? 10.763 -12.461 31.938 1.00 107.74 125 ILE B N 1
ATOM 1568 C CA . ILE B 1 77 ? 9.786 -12.818 32.982 1.00 107.42 125 ILE B CA 1
ATOM 1569 C C . ILE B 1 77 ? 10.566 -12.795 34.305 1.00 110.80 125 ILE B C 1
ATOM 1570 O O . ILE B 1 77 ? 9.929 -12.909 35.325 1.00 113.23 125 ILE B O 1
ATOM 1575 N N . PHE B 1 78 ? 11.888 -12.564 34.273 1.00 109.10 126 PHE B N 1
ATOM 1576 C CA . PHE B 1 78 ? 12.759 -12.607 35.476 1.00 102.46 126 PHE B CA 1
ATOM 1577 C C . PHE B 1 78 ? 13.287 -11.234 35.872 1.00 110.38 126 PHE B C 1
ATOM 1578 O O . PHE B 1 78 ? 14.416 -11.160 36.273 1.00 115.22 126 PHE B O 1
ATOM 1586 N N . GLU B 1 79 ? 12.451 -10.209 35.834 1.00 117.20 127 GLU B N 1
ATOM 1587 C CA . GLU B 1 79 ? 12.873 -8.828 36.159 1.00 120.49 127 GLU B CA 1
ATOM 1588 C C . GLU B 1 79 ? 13.571 -8.784 37.520 1.00 121.07 127 GLU B C 1
ATOM 1589 O O . GLU B 1 79 ? 14.731 -8.428 37.560 1.00 113.70 127 GLU B O 1
ATOM 1595 N N . GLY B 1 80 ? 12.941 -9.248 38.580 1.00 97.62 128 GLY B N 1
ATOM 1596 C CA . GLY B 1 80 ? 13.621 -9.055 39.869 1.00 103.01 128 GLY B CA 1
ATOM 1597 C C . GLY B 1 80 ? 14.201 -10.302 40.480 1.00 102.56 128 GLY B C 1
ATOM 1598 O O . GLY B 1 80 ? 14.460 -10.277 41.671 1.00 106.37 128 GLY B O 1
ATOM 1599 N N . ASP B 1 81 ? 14.430 -11.335 39.691 1.00 96.37 129 ASP B N 1
ATOM 1600 C CA . ASP B 1 81 ? 15.002 -12.565 40.269 1.00 86.98 129 ASP B CA 1
ATOM 1601 C C . ASP B 1 81 ? 16.521 -12.426 40.356 1.00 76.95 129 ASP B C 1
ATOM 1602 O O . ASP B 1 81 ? 17.052 -11.566 39.719 1.00 65.28 129 ASP B O 1
ATOM 1607 N N . ALA B 1 82 ? 17.166 -13.283 41.137 1.00 72.71 130 ALA B N 1
ATOM 1608 C CA . ALA B 1 82 ? 18.615 -13.240 41.221 1.00 69.97 130 ALA B CA 1
ATOM 1609 C C . ALA B 1 82 ? 19.230 -13.444 39.843 1.00 71.28 130 ALA B C 1
ATOM 1610 O O . ALA B 1 82 ? 18.692 -14.154 38.993 1.00 72.59 130 ALA B O 1
ATOM 1612 N N . ASN B 1 83 ? 20.360 -12.802 39.629 1.00 66.36 131 ASN B N 1
ATOM 1613 C CA . ASN B 1 83 ? 21.137 -12.958 38.419 1.00 53.52 131 ASN B CA 1
ATOM 1614 C C . ASN B 1 83 ? 21.694 -14.372 38.372 1.00 59.79 131 ASN B C 1
ATOM 1615 O O . ASN B 1 83 ? 22.511 -14.723 39.227 1.00 63.13 131 ASN B O 1
ATOM 1620 N N . PRO B 1 84 ? 21.286 -15.220 37.412 1.00 65.63 132 PRO B N 1
ATOM 1621 C CA . PRO B 1 84 ? 21.783 -16.602 37.381 1.00 64.46 132 PRO B CA 1
ATOM 1622 C C . PRO B 1 84 ? 23.149 -16.762 36.742 1.00 66.63 132 PRO B C 1
ATOM 1623 O O . PRO B 1 84 ? 23.652 -17.892 36.664 1.00 64.91 132 PRO B O 1
ATOM 1627 N N . LEU B 1 85 ? 23.774 -15.673 36.303 1.00 59.07 133 LEU B N 1
ATOM 1628 C CA . LEU B 1 85 ? 25.006 -15.800 35.550 1.00 60.23 133 LEU B CA 1
ATOM 1629 C C . LEU B 1 85 ? 26.206 -15.910 36.480 1.00 55.66 133 LEU B C 1
ATOM 1630 O O . LEU B 1 85 ? 26.107 -15.758 37.699 1.00 54.87 133 LEU B O 1
ATOM 1635 N N . TYR B 1 86 ? 27.353 -16.183 35.874 1.00 56.32 134 TYR B N 1
ATOM 1636 C CA . TYR B 1 86 ? 28.605 -16.415 36.570 1.00 54.62 134 TYR B CA 1
ATOM 1637 C C . TYR B 1 86 ? 29.581 -15.312 36.195 1.00 54.99 134 TYR B C 1
ATOM 1638 O O . TYR B 1 86 ? 29.716 -14.992 35.013 1.00 48.74 134 TYR B O 1
ATOM 1647 N N . ASP B 1 87 ? 30.272 -14.740 37.188 1.00 50.61 135 ASP B N 1
ATOM 1648 C CA . ASP B 1 87 ? 31.452 -13.951 36.853 1.00 49.61 135 ASP B CA 1
ATOM 1649 C C . ASP B 1 87 ? 32.428 -14.851 36.087 1.00 48.83 135 ASP B C 1
ATOM 1650 O O . ASP B 1 87 ? 32.536 -16.050 36.355 1.00 44.38 135 ASP B O 1
ATOM 1655 N N . ALA B 1 88 ? 33.171 -14.272 35.149 1.00 48.24 136 ALA B N 1
ATOM 1656 C CA . ALA B 1 88 ? 34.069 -15.061 34.319 1.00 45.23 136 ALA B CA 1
ATOM 1657 C C . ALA B 1 88 ? 35.336 -14.276 34.032 1.00 47.71 136 ALA B C 1
ATOM 1658 O O . ALA B 1 88 ? 35.340 -13.041 34.054 1.00 47.90 136 ALA B O 1
ATOM 1660 N N . TYR B 1 89 ? 36.421 -15.012 33.777 1.00 40.63 137 TYR B N 1
ATOM 1661 C CA . TYR B 1 89 ? 37.617 -14.457 33.147 1.00 43.56 137 TYR B CA 1
ATOM 1662 C C . TYR B 1 89 ? 37.644 -14.879 31.685 1.00 47.16 137 TYR B C 1
ATOM 1663 O O . TYR B 1 89 ? 37.462 -16.057 31.369 1.00 46.67 137 TYR B O 1
ATOM 1672 N N . ILE B 1 90 ? 37.872 -13.922 30.795 1.00 41.77 138 ILE B N 1
ATOM 1673 C CA . ILE B 1 90 ? 38.058 -14.217 29.380 1.00 46.01 138 ILE B CA 1
ATOM 1674 C C . ILE B 1 90 ? 39.552 -14.345 29.143 1.00 56.47 138 ILE B C 1
ATOM 1675 O O . ILE B 1 90 ? 40.299 -13.380 29.337 1.00 47.10 138 ILE B O 1
ATOM 1680 N N . VAL B 1 91 ? 40.001 -15.537 28.752 1.00 52.09 139 VAL B N 1
ATOM 1681 C CA . VAL B 1 91 ? 41.417 -15.841 28.654 1.00 49.08 139 VAL B CA 1
ATOM 1682 C C . VAL B 1 91 ? 41.800 -15.975 27.189 1.00 53.07 139 VAL B C 1
ATOM 1683 O O . VAL B 1 91 ? 41.123 -16.668 26.423 1.00 52.73 139 VAL B O 1
ATOM 1687 N N . GLU B 1 92 ? 42.899 -15.337 26.810 1.00 57.22 140 GLU B N 1
ATOM 1688 C CA . GLU B 1 92 ? 43.400 -15.369 25.443 1.00 53.30 140 GLU B CA 1
ATOM 1689 C C . GLU B 1 92 ? 44.676 -16.197 25.403 1.00 61.61 140 GLU B C 1
ATOM 1690 O O . GLU B 1 92 ? 45.663 -15.849 26.057 1.00 57.38 140 GLU B O 1
ATOM 1696 N N . ALA B 1 93 ? 44.661 -17.266 24.611 1.00 62.20 141 ALA B N 1
ATOM 1697 C CA . ALA B 1 93 ? 45.809 -18.137 24.427 1.00 57.10 141 ALA B CA 1
ATOM 1698 C C . ALA B 1 93 ? 46.791 -17.545 23.425 1.00 58.65 141 ALA B C 1
ATOM 1699 O O . ALA B 1 93 ? 46.439 -16.727 22.572 1.00 61.83 141 ALA B O 1
ATOM 1701 N N . ASN B 1 94 ? 48.048 -17.978 23.539 1.00 62.72 142 ASN B N 1
ATOM 1702 C CA . ASN B 1 94 ? 49.056 -17.570 22.564 1.00 68.46 142 ASN B CA 1
ATOM 1703 C C . ASN B 1 94 ? 48.824 -18.224 21.210 1.00 68.83 142 ASN B C 1
ATOM 1704 O O . ASN B 1 94 ? 49.229 -17.676 20.178 1.00 71.58 142 ASN B O 1
ATOM 1709 N N . ALA B 1 95 ? 48.185 -19.390 21.195 1.00 66.11 143 ALA B N 1
ATOM 1710 C CA . ALA B 1 95 ? 47.950 -20.122 19.962 1.00 62.86 143 ALA B CA 1
ATOM 1711 C C . ALA B 1 95 ? 46.765 -21.046 20.174 1.00 55.67 143 ALA B C 1
ATOM 1712 O O . ALA B 1 95 ? 46.487 -21.438 21.313 1.00 59.99 143 ALA B O 1
ATOM 1714 N N . PRO B 1 96 ? 46.033 -21.376 19.113 1.00 58.33 144 PRO B N 1
ATOM 1715 C CA . PRO B 1 96 ? 44.943 -22.350 19.268 1.00 62.96 144 PRO B CA 1
ATOM 1716 C C . PRO B 1 96 ? 45.402 -23.660 19.881 1.00 75.06 144 PRO B C 1
ATOM 1717 O O . PRO B 1 96 ? 44.646 -24.270 20.650 1.00 76.79 144 PRO B O 1
ATOM 1721 N N . ASN B 1 97 ? 46.639 -24.085 19.603 1.00 75.74 145 ASN B N 1
ATOM 1722 C CA . ASN B 1 97 ? 47.147 -25.339 20.154 1.00 80.25 145 ASN B CA 1
ATOM 1723 C C . ASN B 1 97 ? 47.266 -25.313 21.674 1.00 77.51 145 ASN B C 1
ATOM 1724 O O . ASN B 1 97 ? 47.279 -26.376 22.304 1.00 76.79 145 ASN B O 1
ATOM 1729 N N . ASP B 1 98 ? 47.381 -24.135 22.283 1.00 71.47 146 ASP B N 1
ATOM 1730 C CA . ASP B 1 98 ? 47.498 -24.078 23.738 1.00 72.69 146 ASP B CA 1
ATOM 1731 C C . ASP B 1 98 ? 46.160 -24.171 24.444 1.00 74.26 146 ASP B C 1
ATOM 1732 O O . ASP B 1 98 ? 46.135 -24.346 25.670 1.00 74.32 146 ASP B O 1
ATOM 1737 N N . VAL B 1 99 ? 45.057 -24.063 23.706 1.00 72.38 147 VAL B N 1
ATOM 1738 C CA . VAL B 1 99 ? 43.770 -23.805 24.337 1.00 71.78 147 VAL B CA 1
ATOM 1739 C C . VAL B 1 99 ? 43.351 -24.996 25.189 1.00 76.24 147 VAL B C 1
ATOM 1740 O O . VAL B 1 99 ? 42.997 -24.847 26.367 1.00 81.39 147 VAL B O 1
ATOM 1744 N N . LYS B 1 100 ? 43.425 -26.202 24.625 1.00 73.04 148 LYS B N 1
ATOM 1745 C CA . LYS B 1 100 ? 42.946 -27.361 25.365 1.00 82.67 148 LYS B CA 1
ATOM 1746 C C . LYS B 1 100 ? 43.763 -27.594 26.637 1.00 83.93 148 LYS B C 1
ATOM 1747 O O . LYS B 1 100 ? 43.223 -28.076 27.637 1.00 82.15 148 LYS B O 1
ATOM 1753 N N . THR B 1 101 ? 45.038 -27.199 26.649 1.00 83.54 149 THR B N 1
ATOM 1754 C CA . THR B 1 101 ? 45.844 -27.302 27.867 1.00 79.86 149 THR B CA 1
ATOM 1755 C C . THR B 1 101 ? 45.423 -26.268 28.905 1.00 77.01 149 THR B C 1
ATOM 1756 O O . THR B 1 101 ? 45.298 -26.579 30.096 1.00 81.76 149 THR B O 1
ATOM 1760 N N . ILE B 1 102 ? 45.233 -25.021 28.478 1.00 66.82 150 ILE B N 1
ATOM 1761 C CA . ILE B 1 102 ? 44.832 -23.980 29.414 1.00 64.05 150 ILE B CA 1
ATOM 1762 C C . ILE B 1 102 ? 43.520 -24.350 30.088 1.00 61.49 150 ILE B C 1
ATOM 1763 O O . ILE B 1 102 ? 43.379 -24.225 31.310 1.00 61.93 150 ILE B O 1
ATOM 1768 N N . ALA B 1 103 ? 42.551 -24.835 29.304 1.00 64.98 151 ALA B N 1
ATOM 1769 C CA . ALA B 1 103 ? 41.231 -25.154 29.842 1.00 62.85 151 ALA B CA 1
ATOM 1770 C C . ALA B 1 103 ? 41.305 -26.277 30.866 1.00 66.42 151 ALA B C 1
ATOM 1771 O O . ALA B 1 103 ? 40.628 -26.225 31.902 1.00 66.51 151 ALA B O 1
ATOM 1773 N N . GLU B 1 104 ? 42.124 -27.299 30.600 1.00 67.75 152 GLU B N 1
ATOM 1774 C CA . GLU B 1 104 ? 42.303 -28.379 31.568 1.00 76.81 152 GLU B CA 1
ATOM 1775 C C . GLU B 1 104 ? 42.930 -27.858 32.850 1.00 73.00 152 GLU B C 1
ATOM 1776 O O . GLU B 1 104 ? 42.524 -28.235 33.958 1.00 75.07 152 GLU B O 1
ATOM 1782 N N . ASP B 1 105 ? 43.956 -27.016 32.717 1.00 70.31 153 ASP B N 1
ATOM 1783 C CA . ASP B 1 105 ? 44.605 -26.474 33.903 1.00 68.81 153 ASP B CA 1
ATOM 1784 C C . ASP B 1 105 ? 43.664 -25.552 34.658 1.00 66.10 153 ASP B C 1
ATOM 1785 O O . ASP B 1 105 ? 43.600 -25.598 35.892 1.00 74.67 153 ASP B O 1
ATOM 1790 N N . ALA B 1 106 ? 42.889 -24.743 33.929 1.00 58.54 154 ALA B N 1
ATOM 1791 C CA . ALA B 1 106 ? 42.007 -23.785 34.581 1.00 55.38 154 ALA B CA 1
ATOM 1792 C C . ALA B 1 106 ? 40.960 -24.493 35.418 1.00 58.56 154 ALA B C 1
ATOM 1793 O O . ALA B 1 106 ? 40.582 -24.009 36.490 1.00 63.99 154 ALA B O 1
ATOM 1795 N N . LYS B 1 107 ? 40.480 -25.644 34.950 1.00 59.98 155 LYS B N 1
ATOM 1796 C CA . LYS B 1 107 ? 39.487 -26.391 35.717 1.00 65.36 155 LYS B CA 1
ATOM 1797 C C . LYS B 1 107 ? 40.046 -26.848 37.063 1.00 73.27 155 LYS B C 1
ATOM 1798 O O . LYS B 1 107 ? 39.288 -27.026 38.024 1.00 74.41 155 LYS B O 1
ATOM 1804 N N . LYS B 1 108 ? 41.363 -27.015 37.155 1.00 75.64 156 LYS B N 1
ATOM 1805 C CA . LYS B 1 108 ? 42.028 -27.455 38.373 1.00 80.59 156 LYS B CA 1
ATOM 1806 C C . LYS B 1 108 ? 42.318 -26.323 39.352 1.00 81.18 156 LYS B C 1
ATOM 1807 O O . LYS B 1 108 ? 42.945 -26.578 40.384 1.00 85.45 156 LYS B O 1
ATOM 1813 N N . ILE B 1 109 ? 41.906 -25.087 39.054 1.00 69.41 157 ILE B N 1
ATOM 1814 C CA . ILE B 1 109 ? 42.088 -23.965 39.969 1.00 63.05 157 ILE B CA 1
ATOM 1815 C C . ILE B 1 109 ? 40.920 -23.940 40.939 1.00 66.31 157 ILE B C 1
ATOM 1816 O O . ILE B 1 109 ? 39.756 -23.972 40.520 1.00 60.18 157 ILE B O 1
ATOM 1821 N N A GLU B 1 110 ? 41.202 -23.900 42.239 0.61 66.43 158 GLU B N 1
ATOM 1822 N N B GLU B 1 110 ? 41.223 -23.869 42.237 0.39 66.40 158 GLU B N 1
ATOM 1823 C CA A GLU B 1 110 ? 40.095 -23.810 43.178 0.61 65.48 158 GLU B CA 1
ATOM 1824 C CA B GLU B 1 110 ? 40.178 -23.729 43.243 0.39 66.31 158 GLU B CA 1
ATOM 1825 C C A GLU B 1 110 ? 39.457 -22.434 43.083 0.61 66.26 158 GLU B C 1
ATOM 1826 C C B GLU B 1 110 ? 39.465 -22.395 43.063 0.39 66.10 158 GLU B C 1
ATOM 1827 O O A GLU B 1 110 ? 40.142 -21.412 42.961 0.61 65.98 158 GLU B O 1
ATOM 1828 O O B GLU B 1 110 ? 40.105 -21.357 42.870 0.39 64.53 158 GLU B O 1
ATOM 1839 N N . GLY B 1 111 ? 38.133 -22.424 43.120 1.00 68.33 159 GLY B N 1
ATOM 1840 C CA . GLY B 1 111 ? 37.336 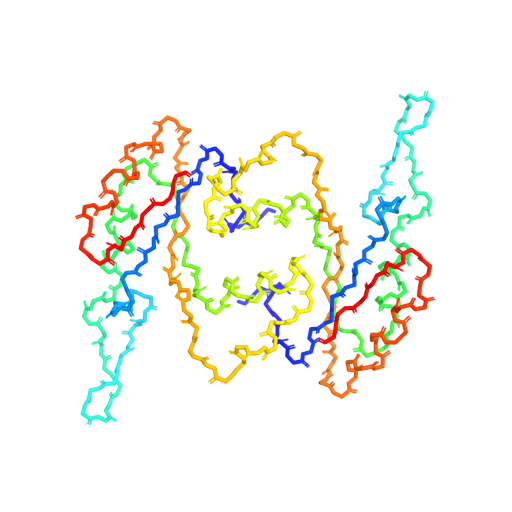-21.273 42.806 1.00 56.80 159 GLY B CA 1
ATOM 1841 C C . GLY B 1 111 ? 36.721 -21.328 41.428 1.00 60.50 159 GLY B C 1
ATOM 1842 O O . GLY B 1 111 ? 35.766 -20.591 41.161 1.00 61.68 159 GLY B O 1
ATOM 1843 N N . VAL B 1 112 ? 37.227 -22.185 40.550 1.00 55.00 160 VAL B N 1
ATOM 1844 C CA . VAL B 1 112 ? 36.746 -22.216 39.168 1.00 56.58 160 VAL B CA 1
ATOM 1845 C C . VAL B 1 112 ? 35.615 -23.225 39.075 1.00 65.83 160 VAL B C 1
ATOM 1846 O O . VAL B 1 112 ? 35.780 -24.392 39.440 1.00 68.28 160 VAL B O 1
ATOM 1850 N N . SER B 1 113 ? 34.458 -22.769 38.598 1.00 62.65 161 SER B N 1
ATOM 1851 C CA . SER B 1 113 ? 33.285 -23.631 38.523 1.00 68.98 161 SER B CA 1
ATOM 1852 C C . SER B 1 113 ? 33.287 -24.467 37.248 1.00 67.57 161 SER B C 1
ATOM 1853 O O . SER B 1 113 ? 33.072 -25.684 37.288 1.00 64.68 161 SER B O 1
ATOM 1856 N N . GLU B 1 114 ? 33.515 -23.825 36.109 1.00 61.17 162 GLU B N 1
ATOM 1857 C CA . GLU B 1 114 ? 33.468 -24.495 34.818 1.00 57.23 162 GLU B CA 1
ATOM 1858 C C . GLU B 1 114 ? 34.349 -23.707 33.862 1.00 55.21 162 GLU B C 1
ATOM 1859 O O . GLU B 1 114 ? 34.703 -22.552 34.125 1.00 54.17 162 GLU B O 1
ATOM 1865 N N . VAL B 1 115 ? 34.718 -24.353 32.757 1.00 57.08 163 VAL B N 1
ATOM 1866 C CA . VAL B 1 115 ? 35.556 -23.744 31.732 1.00 57.84 163 VAL B CA 1
ATOM 1867 C C . VAL B 1 115 ? 35.006 -24.111 30.361 1.00 62.04 163 VAL B C 1
ATOM 1868 O O . VAL B 1 115 ? 34.638 -25.264 30.123 1.00 65.78 163 VAL B O 1
ATOM 1872 N N . GLN B 1 116 ? 34.951 -23.130 29.459 1.00 53.65 164 GLN B N 1
ATOM 1873 C CA . GLN B 1 116 ? 34.596 -23.359 28.062 1.00 57.14 164 GLN B CA 1
ATOM 1874 C C . GLN B 1 116 ? 35.806 -23.106 27.172 1.00 61.30 164 GLN B C 1
ATOM 1875 O O . GLN B 1 116 ? 36.479 -22.087 27.316 1.00 59.67 164 GLN B O 1
ATOM 1881 N N . ASP B 1 117 ? 36.059 -24.016 26.233 1.00 66.53 165 ASP B N 1
ATOM 1882 C CA . ASP B 1 117 ? 37.205 -23.894 25.327 1.00 69.97 165 ASP B CA 1
ATOM 1883 C C . ASP B 1 117 ? 36.832 -23.797 23.846 1.00 72.62 165 ASP B C 1
ATOM 1884 O O . ASP B 1 117 ? 35.666 -23.668 23.484 1.00 86.34 165 ASP B O 1
#

Radius of gyration: 20.42 Å; Cα contacts (8 Å, |Δi|>4): 376; chains: 2; bounding box: 44×44×72 Å

B-factor: mean 70.3, std 20.78, range [30.0, 146.21]

Solvent-accessible surface area: 14527 Å² total; per-residue (Å²): 232,109,86,66,83,16,126,67,92,16,3,0,2,0,20,1,112,105,94,34,96,2,61,37,122,70,69,130,124,146,62,113,108,52,98,12,125,75,72,38,119,1,51,69,45,0,93,126,34,107,43,14,140,28,14,40,51,5,24,59,84,74,8,52,41,49,28,2,20,12,66,51,79,55,113,152,135,112,105,80,96,92,42,100,34,80,25,1,2,12,0,39,3,91,39,73,140,33,17,148,78,1,11,115,61,0,94,170,24,148,4,7,26,100,33,15,74,232,94,85,79,80,45,134,96,94,16,26,0,0,0,18,2,97,110,102,33,90,2,59,34,123,69,52,122,127,167,60,118,106,53,99,10,130,78,74,37,126,1,51,73,45,0,91,125,37,107,44,14,135,32,15,47,51,8,29,44,105,91,5,54,44,42,13,11,14,7,76,3,42,123,127,43,157,78,133,78,92,94,38,78,16,78,22,1,1,25,0,27,4,89,38,74,141,31,16,143,74,1,14,92,62,0,94,176,24,150,4,8,34,91,23,15,97

Nearest PDB structures (foldseek):
  6hee-assembly1_A  TM=9.777E-01  e=3.752E-21  Streptococcus pneumoniae D39
  6mk7-assembly1_A  TM=8.359E-01  e=3.724E-16  Streptococcus pneumoniae D39
  4n8n-assembly3_C  TM=7.486E-01  e=1.290E-05  Mycobacterium tuberculosis H37Rv
  6tpi-assembly1_B  TM=7.624E-01  e=1.240E-04  Escherichia coli K-12
  6tpi-assembly1_C  TM=7.748E-01  e=1.120E-03  Escherichia coli K-12

Organism: Streptococcus pneumoniae serotype 2 (strain D39 / NCTC 7466) (NCBI:txid373153)

Sequence (234 aa):
KLATDIENNVRVVVYIRKDVEDNSQTIEKEGQTVTNNDYHKVYDSLKNMSTVKSVTFSSKEEQYEKLTEIMGDNWKIFEGDANPLYDAYIVEANAPNDVKTIAEDAKKIEEGVSEVQDKLATDIENNVRVVVYIRKDVEDNSQTIEKEGQTVTNNDYHKVYDSLKNMSTVKSVTFSSKEEQYEKLTEIMGDNWKIFEGDANPLYDAYIVEANAPNDVKTIAEDAKKIEEGVSEVQD

CATH classification: 3.30.70.3040

Foldseek 3Di:
DDDPDADPLFKKKWFFPPPQDQCDQWDDDPRDTGGDPNHCQLVVVLVPDPFWDDKAKDQLVNVQVVVCVVDPHHPPVCVVDDRPGTIIIIIGTNDSVCRVVSLVVSCVRPRTPHMDD/DDPPDADPLFKKKWFFDPPQDQCDQWDDDPRDTHGDPNHCQLVVVLVVDPQWDDKAKDQLVNVVVVVCVPPHCVVPPPVPPDRPGTIIIIIGGNGSVCRVVSQVVSVVRPRTDHMDD

GO terms:
  GO:0005886 plasma membrane (C, EXP)

Secondary structure (DSSP, 8-state):
--TT---GGGEEEEEEPTT--TT-SEEEETTEEEE-TTTTHHHHHHHT-TTEEEEEEE-HHHHHHHHHHHSSS--GGGTTSPP-S--EEEEEESSGGGHHHHHHHHHTSTTEEEEE-/--TT---GGGEEEEEEPTT--TT-SEEEETTEEEE-TTTTHHHHHHHHSTTEEEEEEE-HHHHHHHHHHSS-TTS-TTTTS------EEEEEESSGGGHHHHHHHHHTSTTEEEEE-

InterPro domains:
  IPR003838 ABC3 transporter permease, C-terminal [PF02687] (187-307)
  IPR004513 Cell division protein FtsX [PIRSF003097] (2-307)
  IPR004513 Cell division protein FtsX [PTHR47755] (1-307)
  IPR040690 FtsX, extracellular domain [PF18075] (57-176)
  IPR058204 Cell division protein FtsX, firmicutes-type [NF038347] (3-307)